Protein AF-A0A835K1H3-F1 (afdb_monomer_lite)

Structure (mmCIF, N/CA/C/O backbone):
data_AF-A0A835K1H3-F1
#
_entry.id   AF-A0A835K1H3-F1
#
loop_
_atom_site.group_PDB
_atom_site.id
_atom_site.type_symbol
_atom_site.label_atom_id
_atom_site.label_alt_id
_atom_site.label_comp_id
_atom_site.label_asym_id
_atom_site.label_entity_id
_atom_site.label_seq_id
_atom_site.pdbx_PDB_ins_code
_atom_site.Cartn_x
_atom_site.Cartn_y
_atom_site.Cartn_z
_atom_site.occupancy
_atom_site.B_iso_or_equiv
_atom_site.auth_seq_id
_atom_site.auth_comp_id
_atom_site.auth_asym_id
_atom_site.auth_atom_id
_atom_site.pdbx_PDB_model_num
ATOM 1 N N . MET A 1 1 ? 46.004 11.993 6.259 1.00 59.47 1 MET A N 1
ATOM 2 C CA . MET A 1 1 ? 46.482 12.158 4.867 1.00 59.47 1 MET A CA 1
ATOM 3 C C . MET A 1 1 ? 46.046 11.011 3.953 1.00 59.47 1 MET A C 1
ATOM 5 O O . MET A 1 1 ? 45.309 11.277 3.021 1.00 59.47 1 MET A O 1
ATOM 9 N N . VAL A 1 2 ? 46.403 9.745 4.218 1.00 59.28 2 VAL A N 1
ATOM 10 C CA . VAL A 1 2 ? 46.017 8.604 3.346 1.00 59.28 2 VAL A CA 1
ATOM 11 C C . VAL A 1 2 ? 44.495 8.371 3.278 1.00 59.28 2 VAL A C 1
ATOM 13 O O . VAL A 1 2 ? 43.961 8.174 2.194 1.00 59.28 2 VAL A O 1
ATOM 16 N N . VAL A 1 3 ? 43.781 8.467 4.407 1.00 71.44 3 VAL A N 1
ATOM 17 C CA . VAL A 1 3 ? 42.311 8.286 4.462 1.00 71.44 3 VAL A CA 1
ATOM 18 C C . VAL A 1 3 ? 41.566 9.371 3.674 1.00 71.44 3 VAL A C 1
ATOM 20 O O . VAL A 1 3 ? 40.657 9.077 2.908 1.00 71.44 3 VAL A O 1
ATOM 23 N N . GLU A 1 4 ? 42.008 10.619 3.796 1.00 69.44 4 GLU A N 1
ATOM 24 C CA . GLU A 1 4 ? 41.383 11.769 3.134 1.00 69.44 4 GLU A CA 1
ATOM 25 C C . GLU A 1 4 ? 41.610 11.753 1.611 1.00 69.44 4 GLU A C 1
ATOM 27 O O . GLU A 1 4 ? 40.733 12.124 0.831 1.00 69.44 4 GLU A O 1
ATOM 32 N N . ILE A 1 5 ? 42.770 11.254 1.170 1.00 66.38 5 ILE A N 1
ATOM 33 C CA . ILE A 1 5 ? 43.060 11.004 -0.248 1.00 66.38 5 ILE A CA 1
ATOM 34 C C . ILE A 1 5 ? 42.184 9.858 -0.779 1.00 66.38 5 ILE A C 1
ATOM 36 O O . ILE A 1 5 ? 41.645 9.968 -1.880 1.00 66.38 5 ILE A O 1
ATOM 40 N N . GLN A 1 6 ? 41.978 8.797 0.008 1.00 57.59 6 GLN A N 1
ATOM 41 C CA . GLN A 1 6 ? 41.116 7.673 -0.362 1.00 57.59 6 GLN A CA 1
ATOM 42 C C . GLN A 1 6 ? 39.643 8.091 -0.500 1.00 57.59 6 GLN A C 1
ATOM 44 O O . GLN A 1 6 ? 38.972 7.689 -1.450 1.00 57.59 6 GLN A O 1
ATOM 49 N N . GLU A 1 7 ? 39.128 8.927 0.404 1.00 71.69 7 GLU A N 1
ATOM 50 C CA . GLU A 1 7 ? 37.763 9.458 0.309 1.00 71.69 7 GLU A CA 1
ATOM 51 C C . GLU A 1 7 ? 37.576 10.378 -0.897 1.00 71.69 7 GLU A C 1
ATOM 53 O O . GLU A 1 7 ? 36.581 10.249 -1.615 1.00 71.69 7 GLU A O 1
ATOM 58 N N . ARG A 1 8 ? 38.545 11.260 -1.176 1.00 70.38 8 ARG A N 1
ATOM 59 C CA . ARG A 1 8 ? 38.509 12.124 -2.365 1.00 70.38 8 ARG A CA 1
ATOM 60 C C . ARG A 1 8 ? 38.572 11.315 -3.660 1.00 70.38 8 ARG A C 1
ATOM 62 O O . ARG A 1 8 ? 37.813 11.605 -4.580 1.00 70.38 8 ARG A O 1
ATOM 69 N N . LEU A 1 9 ? 39.393 10.265 -3.713 1.00 73.38 9 LEU A N 1
ATOM 70 C CA . LEU A 1 9 ? 39.450 9.354 -4.858 1.00 73.38 9 LEU A CA 1
ATOM 71 C C . LEU A 1 9 ? 38.126 8.592 -5.036 1.00 73.38 9 LEU A C 1
ATOM 73 O O . LEU A 1 9 ? 37.612 8.506 -6.147 1.00 73.38 9 LEU A O 1
ATOM 77 N N . ASN A 1 10 ? 37.520 8.106 -3.949 1.00 57.06 10 ASN A N 1
ATOM 78 C CA . ASN A 1 10 ? 36.215 7.440 -3.987 1.00 57.06 10 ASN A CA 1
ATOM 79 C C . ASN A 1 10 ? 35.084 8.376 -4.447 1.00 57.06 10 ASN A C 1
ATOM 81 O O . ASN A 1 10 ? 34.206 7.958 -5.204 1.00 57.06 10 ASN A O 1
ATOM 85 N N . LEU A 1 11 ? 35.098 9.640 -4.017 1.00 69.75 11 LEU A N 1
ATOM 86 C CA . LEU A 1 11 ? 34.157 10.670 -4.468 1.00 69.75 11 LEU A CA 1
ATOM 87 C C . LEU A 1 11 ? 34.322 10.983 -5.957 1.00 69.75 11 LEU A C 1
ATOM 89 O O . LEU A 1 11 ? 33.324 11.092 -6.669 1.00 69.75 11 LEU A O 1
ATOM 93 N N . GLU A 1 12 ? 35.557 11.069 -6.443 1.00 69.62 12 GLU A N 1
ATOM 94 C CA . GLU A 1 12 ? 35.840 11.367 -7.848 1.00 69.62 12 GLU A CA 1
ATOM 95 C C . GLU A 1 12 ? 35.528 10.177 -8.769 1.00 69.62 12 GLU A C 1
ATOM 97 O O . GLU A 1 12 ? 34.967 10.353 -9.852 1.00 69.62 12 GLU A O 1
ATOM 102 N N . ILE A 1 13 ? 35.768 8.947 -8.303 1.00 62.06 13 ILE A N 1
ATOM 103 C CA . ILE A 1 13 ? 35.320 7.715 -8.968 1.00 62.06 13 ILE A CA 1
ATOM 104 C C . ILE A 1 13 ? 33.788 7.668 -9.027 1.00 62.06 13 ILE A C 1
ATOM 106 O O . ILE A 1 13 ? 33.226 7.328 -10.070 1.00 62.06 13 ILE A O 1
ATOM 110 N N . ARG A 1 14 ? 33.090 8.031 -7.940 1.00 57.53 14 ARG A N 1
ATOM 111 C CA . ARG A 1 14 ? 31.620 8.119 -7.926 1.00 57.53 14 ARG A CA 1
ATOM 112 C C . ARG A 1 14 ? 31.109 9.180 -8.897 1.00 57.53 14 ARG A C 1
ATOM 114 O O . ARG A 1 14 ? 30.202 8.882 -9.666 1.00 57.53 14 ARG A O 1
ATOM 121 N N . ARG A 1 15 ? 31.704 10.377 -8.919 1.00 59.03 15 ARG A N 1
ATOM 122 C CA . ARG A 1 15 ? 31.345 11.456 -9.859 1.00 59.03 15 ARG A CA 1
ATOM 123 C C . ARG A 1 15 ? 31.578 11.058 -11.311 1.00 59.03 15 ARG A C 1
ATOM 125 O O . ARG A 1 15 ? 30.678 11.219 -12.128 1.00 59.03 15 ARG A O 1
ATOM 132 N N . SER A 1 16 ? 32.733 10.475 -11.615 1.00 52.38 16 SER A N 1
ATOM 133 C CA . SER A 1 16 ? 33.073 10.007 -12.964 1.00 52.38 16 SER A CA 1
ATOM 134 C C . SER A 1 16 ? 32.117 8.909 -13.436 1.00 52.38 16 SER A C 1
ATOM 136 O O . SER A 1 16 ? 31.648 8.941 -14.572 1.00 52.38 16 SER A O 1
ATOM 138 N N . ARG A 1 17 ? 31.743 7.980 -12.545 1.00 52.44 17 ARG A N 1
ATOM 139 C CA . ARG A 1 17 ? 30.739 6.945 -12.830 1.00 52.44 17 ARG A CA 1
ATOM 140 C C . ARG A 1 17 ? 29.359 7.559 -13.094 1.00 52.44 17 ARG A C 1
ATOM 142 O O . ARG A 1 17 ? 28.736 7.196 -14.080 1.00 52.44 17 ARG A O 1
ATOM 149 N N . LEU A 1 18 ? 28.933 8.535 -12.289 1.00 52.81 18 LEU A N 1
ATOM 150 C CA . LEU A 1 18 ? 27.656 9.246 -12.448 1.00 52.81 18 LEU A CA 1
ATOM 151 C C . LEU A 1 18 ? 27.567 10.048 -13.763 1.00 52.81 18 LEU A C 1
ATOM 153 O O . LEU A 1 18 ? 26.488 10.207 -14.328 1.00 52.81 18 LEU A O 1
ATOM 157 N N . ILE A 1 19 ? 28.691 10.589 -14.244 1.00 57.00 19 ILE A N 1
ATOM 158 C CA . ILE A 1 19 ? 28.766 11.333 -15.512 1.00 57.00 19 ILE A CA 1
ATOM 159 C C . ILE A 1 19 ? 28.706 10.375 -16.710 1.00 57.00 19 ILE A C 1
ATOM 161 O O . ILE A 1 19 ? 28.068 10.696 -17.710 1.00 57.00 19 ILE A O 1
ATOM 165 N N . LEU A 1 20 ? 29.320 9.194 -16.602 1.00 54.31 20 LEU A N 1
ATOM 166 C CA . LEU A 1 20 ? 29.331 8.178 -17.658 1.00 54.31 20 LEU A CA 1
ATOM 167 C C . LEU A 1 20 ? 28.014 7.387 -17.761 1.00 54.31 20 LEU A C 1
ATOM 169 O O . LEU A 1 20 ? 27.664 6.949 -18.855 1.00 54.31 20 LEU A O 1
ATOM 173 N N . THR A 1 21 ? 27.260 7.220 -16.667 1.00 54.72 21 THR A N 1
ATOM 174 C CA . THR A 1 21 ? 25.990 6.465 -16.672 1.00 54.72 21 THR A CA 1
ATOM 175 C C . THR A 1 21 ? 24.809 7.264 -17.226 1.00 54.72 21 THR A C 1
ATOM 177 O O . THR A 1 21 ? 23.993 6.714 -17.963 1.00 54.72 21 THR A O 1
ATOM 180 N N . LYS A 1 22 ? 24.750 8.578 -16.977 1.00 62.47 22 LYS A N 1
ATOM 181 C CA . LYS A 1 22 ? 23.674 9.464 -17.467 1.00 62.47 22 LYS A CA 1
ATOM 182 C C . LYS A 1 22 ? 23.408 9.404 -18.984 1.00 62.47 22 LYS A C 1
ATOM 184 O O . LYS A 1 22 ? 22.244 9.284 -19.362 1.00 62.47 22 LYS A O 1
ATOM 189 N N . PRO A 1 23 ? 24.411 9.484 -19.882 1.00 67.69 23 PRO A N 1
ATOM 190 C CA . PRO A 1 23 ? 24.157 9.416 -21.324 1.00 67.69 23 PRO A CA 1
ATOM 191 C C . PRO A 1 23 ? 23.663 8.034 -21.778 1.00 67.69 23 PRO A C 1
ATOM 193 O O . PRO A 1 23 ? 22.849 7.955 -22.697 1.00 67.69 23 PRO A O 1
ATOM 196 N N . PHE A 1 24 ? 24.098 6.956 -21.119 1.00 75.38 24 PHE A N 1
ATOM 197 C CA . PHE A 1 24 ? 23.619 5.601 -21.399 1.00 75.38 24 PHE A CA 1
ATOM 198 C C . PHE A 1 24 ? 22.156 5.416 -20.968 1.00 75.38 24 PHE A C 1
ATOM 200 O O . PHE A 1 24 ? 21.337 4.946 -21.755 1.00 75.38 24 PHE A O 1
ATOM 207 N N . GLU A 1 25 ? 21.801 5.856 -19.760 1.00 71.81 25 GLU A N 1
ATOM 208 C CA . GLU A 1 25 ? 20.428 5.798 -19.241 1.00 71.81 25 GLU A CA 1
ATOM 209 C C . GLU A 1 25 ? 19.455 6.594 -20.122 1.00 71.81 25 GLU A C 1
ATOM 211 O O . GLU A 1 25 ? 18.405 6.084 -20.515 1.00 71.81 25 GLU A O 1
ATOM 216 N N . LEU A 1 26 ? 19.828 7.818 -20.512 1.00 74.06 26 LEU A N 1
ATOM 217 C CA . LEU A 1 26 ? 19.018 8.650 -21.405 1.00 74.06 26 LEU A CA 1
ATOM 218 C C . LEU A 1 26 ? 18.822 8.007 -22.785 1.00 74.06 26 LEU A C 1
ATOM 220 O O . LEU A 1 26 ? 17.724 8.085 -23.341 1.00 74.06 26 LEU A O 1
ATOM 224 N N . ALA A 1 27 ? 19.846 7.341 -23.326 1.00 80.81 27 ALA A N 1
ATOM 225 C CA . ALA A 1 27 ? 19.741 6.622 -24.592 1.00 80.81 27 ALA A CA 1
ATOM 226 C C . ALA A 1 27 ? 18.775 5.430 -24.493 1.00 80.81 27 ALA A C 1
ATOM 228 O O . ALA A 1 27 ? 17.907 5.274 -25.354 1.00 80.81 27 ALA A O 1
ATOM 229 N N . VAL A 1 28 ? 18.864 4.631 -23.424 1.00 81.88 28 VAL A N 1
ATOM 230 C CA . VAL A 1 28 ? 17.944 3.508 -23.172 1.00 81.88 28 VAL A CA 1
ATOM 231 C C . VAL A 1 28 ? 16.504 4.005 -23.030 1.00 81.88 28 VAL A C 1
ATOM 233 O O . VAL A 1 28 ? 15.601 3.425 -23.635 1.00 81.88 28 VAL A O 1
ATOM 236 N N . ILE A 1 29 ? 16.279 5.111 -22.311 1.00 80.06 29 ILE A N 1
ATOM 237 C CA . ILE A 1 29 ? 14.950 5.724 -22.170 1.00 80.06 29 ILE A CA 1
ATOM 238 C C . ILE A 1 29 ? 14.412 6.175 -23.535 1.00 80.06 29 ILE A C 1
ATOM 240 O O . ILE A 1 29 ? 13.282 5.846 -23.898 1.00 80.06 29 ILE A O 1
ATOM 244 N N . ALA A 1 30 ? 15.214 6.902 -24.316 1.00 80.81 30 ALA A N 1
ATOM 245 C CA . ALA A 1 30 ? 14.796 7.424 -25.615 1.00 80.81 30 ALA A 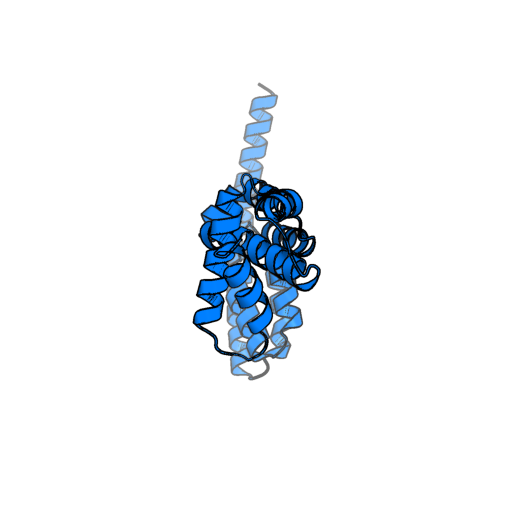CA 1
ATOM 246 C C . ALA A 1 30 ? 14.460 6.308 -26.619 1.00 80.81 30 ALA A C 1
ATOM 248 O O . ALA A 1 30 ? 13.430 6.370 -27.296 1.00 80.81 30 ALA A O 1
ATOM 249 N N . VAL A 1 31 ? 15.300 5.270 -26.695 1.00 88.12 31 VAL A N 1
ATOM 250 C CA . VAL A 1 31 ? 15.080 4.114 -27.578 1.00 88.12 31 VAL A CA 1
ATOM 251 C C . VAL A 1 31 ? 13.845 3.329 -27.147 1.00 88.12 31 VAL A C 1
ATOM 253 O O . VAL A 1 31 ? 13.012 3.004 -27.990 1.00 88.12 31 VAL A O 1
ATOM 256 N N . SER A 1 32 ? 13.681 3.077 -25.847 1.00 88.12 32 SER A N 1
ATOM 257 C CA . SER A 1 32 ? 12.539 2.318 -25.320 1.00 88.12 32 SER A CA 1
ATOM 258 C C . SER A 1 32 ? 11.210 3.033 -25.571 1.00 88.12 32 SER A C 1
ATOM 260 O O . SER A 1 32 ? 10.236 2.390 -25.961 1.00 88.12 32 SER A O 1
ATOM 262 N N . LYS A 1 33 ? 11.180 4.368 -25.445 1.00 86.44 33 LYS A N 1
ATOM 263 C CA . LYS A 1 33 ? 10.007 5.185 -25.794 1.00 86.44 33 LYS A CA 1
ATOM 264 C C . LYS A 1 33 ? 9.654 5.077 -27.275 1.00 86.44 33 LYS A C 1
ATOM 266 O O . LYS A 1 33 ? 8.520 4.748 -27.605 1.00 86.44 33 LYS A O 1
ATOM 271 N N . ARG A 1 34 ? 10.632 5.254 -28.173 1.00 88.75 34 ARG A N 1
ATOM 272 C CA . ARG A 1 34 ? 10.386 5.104 -29.618 1.00 88.75 34 ARG A CA 1
ATOM 273 C C . ARG A 1 34 ? 9.945 3.695 -29.995 1.00 88.75 34 ARG A C 1
ATOM 275 O O . ARG A 1 34 ? 9.078 3.532 -30.847 1.00 88.75 34 ARG A O 1
ATOM 282 N N . PHE A 1 35 ? 10.537 2.679 -29.377 1.00 90.62 35 PHE A N 1
ATOM 283 C CA . PHE A 1 35 ? 10.159 1.294 -29.615 1.00 90.62 35 PHE A CA 1
ATOM 284 C C . PHE A 1 35 ? 8.719 1.019 -29.157 1.00 90.62 35 PHE A C 1
ATOM 286 O O . PHE A 1 35 ? 7.964 0.407 -29.910 1.00 90.62 35 PHE A O 1
ATOM 293 N N . LYS A 1 36 ? 8.296 1.545 -27.997 1.00 90.94 36 LYS A N 1
ATOM 294 C CA . LYS A 1 36 ? 6.890 1.506 -27.563 1.00 90.94 36 LYS A CA 1
ATOM 295 C C . LYS A 1 36 ? 5.969 2.107 -28.626 1.00 90.94 36 LYS A C 1
ATOM 297 O O . LYS A 1 36 ? 5.023 1.444 -29.039 1.00 90.94 36 LYS A O 1
ATOM 302 N N . ASP A 1 37 ? 6.265 3.319 -29.094 1.00 90.44 37 ASP A N 1
ATOM 303 C CA . ASP A 1 37 ? 5.419 4.021 -30.068 1.00 90.44 37 ASP A CA 1
ATOM 304 C C . ASP A 1 37 ? 5.257 3.219 -31.370 1.00 90.44 37 ASP A C 1
ATOM 306 O O . ASP A 1 37 ? 4.157 3.122 -31.907 1.00 90.44 37 ASP A O 1
ATOM 310 N N . GLN A 1 38 ? 6.327 2.570 -31.841 1.00 92.31 38 GLN A N 1
ATOM 311 C CA . GLN A 1 38 ? 6.285 1.693 -33.017 1.00 92.31 38 GLN A CA 1
ATOM 312 C C . GLN A 1 38 ? 5.427 0.444 -32.793 1.00 92.31 38 GLN A C 1
ATOM 314 O O . GLN A 1 38 ? 4.628 0.073 -33.647 1.00 92.31 38 GLN A O 1
ATOM 319 N N . VAL A 1 39 ? 5.561 -0.207 -31.637 1.00 92.50 39 VAL A N 1
ATOM 320 C CA . VAL A 1 39 ? 4.770 -1.398 -31.298 1.00 92.50 39 VAL A CA 1
ATOM 321 C C . VAL A 1 39 ? 3.278 -1.060 -31.176 1.00 92.50 39 VAL A C 1
ATOM 323 O O . VAL A 1 39 ? 2.437 -1.866 -31.577 1.00 92.50 39 VAL A O 1
ATOM 326 N N . LEU A 1 40 ? 2.951 0.127 -30.656 1.00 90.19 40 LEU A N 1
ATOM 327 C CA . LEU A 1 40 ? 1.577 0.625 -30.580 1.00 90.19 40 LEU A CA 1
ATOM 328 C C . LEU A 1 40 ? 1.022 0.997 -31.959 1.00 90.19 40 LEU A C 1
ATOM 330 O O . LEU A 1 40 ? -0.108 0.630 -32.262 1.00 90.19 40 LEU A O 1
ATOM 334 N N . MET A 1 41 ? 1.818 1.654 -32.810 1.00 92.44 41 MET A N 1
ATOM 335 C CA . MET A 1 41 ? 1.440 1.972 -34.194 1.00 92.44 41 MET A CA 1
ATOM 336 C C . MET A 1 41 ? 1.145 0.714 -35.022 1.00 92.44 41 MET A C 1
ATOM 338 O O . MET A 1 41 ? 0.273 0.732 -35.882 1.00 92.44 41 MET A O 1
ATOM 342 N N . LEU A 1 42 ? 1.862 -0.379 -34.758 1.00 90.81 42 LEU A N 1
ATOM 343 C CA . LEU A 1 42 ? 1.664 -1.672 -35.415 1.00 90.81 42 LEU A CA 1
ATOM 344 C C . LEU A 1 42 ? 0.566 -2.533 -34.759 1.00 90.81 42 LEU A C 1
ATOM 346 O O . LEU A 1 42 ? 0.410 -3.687 -35.147 1.00 90.81 42 LEU A O 1
ATOM 350 N N . GLU A 1 43 ? -0.144 -2.015 -33.750 1.00 90.12 43 GLU A N 1
ATOM 351 C CA . GLU A 1 43 ? -1.213 -2.704 -33.007 1.00 90.12 43 GLU A CA 1
ATOM 352 C C . GLU A 1 43 ? -0.802 -4.058 -32.387 1.00 90.12 43 GLU A C 1
ATOM 354 O O . GLU A 1 43 ? -1.617 -4.957 -32.186 1.00 90.12 43 GLU A O 1
ATOM 359 N N . VAL A 1 44 ? 0.477 -4.213 -32.020 1.00 91.31 44 VAL A N 1
ATOM 360 C CA . VAL A 1 44 ? 1.034 -5.467 -31.467 1.00 91.31 44 VAL A CA 1
ATOM 361 C C . VAL A 1 44 ? 1.649 -5.290 -30.067 1.00 91.31 44 VAL A C 1
ATOM 363 O O . VAL A 1 44 ? 2.780 -5.727 -29.836 1.00 91.31 44 VAL A O 1
ATOM 366 N N . PRO A 1 45 ? 0.924 -4.715 -29.082 1.00 85.94 45 PRO A N 1
ATOM 367 C CA . PRO A 1 45 ? 1.463 -4.290 -27.780 1.00 85.94 45 PRO A CA 1
ATOM 368 C C . PRO A 1 45 ? 2.183 -5.400 -26.997 1.00 85.94 45 PRO A C 1
ATOM 370 O O . PRO A 1 45 ? 3.205 -5.145 -26.360 1.00 85.94 45 PRO A O 1
ATOM 373 N N . MET A 1 46 ? 1.732 -6.655 -27.114 1.00 88.69 46 MET A N 1
ATOM 374 C CA . MET A 1 46 ? 2.376 -7.819 -26.485 1.00 88.69 46 MET A CA 1
ATOM 375 C C . MET A 1 46 ? 3.852 -7.990 -26.875 1.00 88.69 46 MET A C 1
ATOM 377 O O . MET A 1 46 ? 4.652 -8.436 -26.055 1.00 88.69 46 MET A O 1
ATOM 381 N N . ARG A 1 47 ? 4.242 -7.612 -28.102 1.00 89.75 47 ARG A N 1
ATOM 382 C CA . ARG A 1 47 ? 5.630 -7.751 -28.581 1.00 89.75 47 ARG A CA 1
ATOM 383 C C . ARG A 1 47 ? 6.594 -6.791 -27.893 1.00 89.75 47 ARG A C 1
ATOM 385 O O . ARG A 1 47 ? 7.795 -7.048 -27.891 1.00 89.75 47 ARG A O 1
ATOM 392 N N . GLY A 1 48 ? 6.085 -5.703 -27.320 1.00 89.12 48 GLY A N 1
ATOM 393 C CA . GLY A 1 48 ? 6.912 -4.735 -26.613 1.00 89.12 48 GLY A CA 1
ATOM 394 C C . GLY A 1 48 ? 7.130 -5.069 -25.135 1.00 89.12 48 GLY A C 1
ATOM 395 O O . GLY A 1 48 ? 8.087 -4.566 -24.558 1.00 89.12 48 GLY A O 1
ATOM 396 N N . VAL A 1 49 ? 6.296 -5.925 -24.527 1.00 88.31 49 VAL A N 1
ATOM 397 C CA . VAL A 1 49 ? 6.318 -6.186 -23.073 1.00 88.31 49 VAL A CA 1
ATOM 398 C C . VAL A 1 49 ? 7.671 -6.740 -22.620 1.00 88.31 49 VAL A C 1
ATOM 400 O O . VAL A 1 49 ? 8.292 -6.171 -21.731 1.00 88.31 49 VAL A O 1
ATOM 403 N N . GLY A 1 50 ? 8.170 -7.808 -23.249 1.00 88.25 50 GLY A N 1
ATOM 404 C CA . GLY A 1 50 ? 9.459 -8.410 -22.879 1.00 88.25 50 GLY A CA 1
ATOM 405 C C . GLY A 1 50 ? 10.652 -7.450 -23.022 1.00 88.25 50 GLY A C 1
ATOM 406 O O . GLY A 1 50 ? 11.384 -7.252 -22.054 1.00 88.25 50 GLY A O 1
ATOM 407 N N . PRO A 1 51 ? 10.845 -6.811 -24.192 1.00 89.88 51 PRO A N 1
ATOM 408 C CA . PRO A 1 51 ? 11.949 -5.873 -24.389 1.00 89.88 51 PRO A CA 1
ATOM 409 C C . PRO A 1 51 ? 11.897 -4.635 -23.482 1.00 89.88 51 PRO A C 1
ATOM 411 O O . PRO A 1 51 ? 12.942 -4.216 -22.987 1.00 89.88 51 PRO A O 1
ATOM 414 N N . LEU A 1 52 ? 10.711 -4.056 -23.231 1.00 87.56 52 LEU A N 1
ATOM 415 C CA . LEU A 1 52 ? 10.594 -2.927 -22.297 1.00 87.56 52 LEU A CA 1
ATOM 416 C C . LEU A 1 52 ? 10.848 -3.358 -20.854 1.00 87.56 52 LEU A C 1
ATOM 418 O O . LEU A 1 52 ? 11.493 -2.613 -20.126 1.00 87.56 52 LEU A O 1
ATOM 422 N N . LEU A 1 53 ? 10.384 -4.542 -20.445 1.00 87.50 53 LEU A N 1
ATOM 423 C CA . LEU A 1 53 ? 10.645 -5.074 -19.108 1.00 87.50 53 LEU A CA 1
ATOM 424 C C . LEU A 1 53 ? 12.153 -5.191 -18.847 1.00 87.50 53 LEU A C 1
ATOM 426 O O . LEU A 1 53 ? 12.638 -4.781 -17.797 1.00 87.50 53 LEU A O 1
ATOM 430 N N . GLU A 1 54 ? 12.902 -5.696 -19.826 1.00 85.06 54 GLU A N 1
ATOM 431 C CA . GLU A 1 54 ? 14.359 -5.813 -19.739 1.00 85.06 54 GLU A CA 1
ATOM 432 C C . GLU A 1 54 ? 15.050 -4.441 -19.679 1.00 85.06 54 GLU A C 1
ATOM 434 O O . GLU A 1 54 ? 16.028 -4.261 -18.955 1.00 85.06 54 GLU A O 1
ATOM 439 N N . ALA A 1 55 ? 14.536 -3.453 -20.419 1.00 84.62 55 ALA A N 1
ATOM 440 C CA . ALA A 1 55 ? 15.042 -2.084 -20.368 1.00 84.62 55 ALA A CA 1
ATOM 441 C C . ALA A 1 55 ? 14.777 -1.424 -19.006 1.00 84.62 55 ALA A C 1
ATOM 443 O O . ALA A 1 55 ? 15.668 -0.768 -18.472 1.00 84.62 55 ALA A O 1
ATOM 444 N N . VAL A 1 56 ? 13.588 -1.631 -18.431 1.00 83.44 56 VAL A N 1
ATOM 445 C CA . VAL A 1 56 ? 13.223 -1.141 -17.094 1.00 83.44 56 VAL A CA 1
ATOM 446 C C . VAL A 1 56 ? 14.151 -1.737 -16.034 1.00 83.44 56 VAL A C 1
ATOM 448 O O . VAL A 1 56 ? 14.739 -0.976 -15.276 1.00 83.44 56 VAL A O 1
ATOM 451 N N . LYS A 1 57 ? 14.382 -3.057 -16.055 1.00 79.81 57 LYS A N 1
ATOM 452 C CA . LYS A 1 57 ? 15.279 -3.751 -15.109 1.00 79.81 57 LYS A CA 1
ATOM 453 C C . LYS A 1 57 ? 16.753 -3.346 -15.213 1.00 79.81 57 LYS A C 1
ATOM 455 O O . LYS A 1 57 ? 17.501 -3.494 -14.253 1.00 79.81 57 LYS A O 1
ATOM 460 N N . LYS A 1 58 ? 17.202 -2.898 -16.390 1.00 78.44 58 LYS A N 1
ATOM 461 C CA . LYS A 1 58 ? 18.596 -2.477 -16.628 1.00 78.44 58 LYS A CA 1
ATOM 462 C C . LYS A 1 58 ? 18.883 -1.040 -16.216 1.00 78.44 58 LYS A C 1
ATOM 464 O O . LYS A 1 58 ? 20.055 -0.675 -16.110 1.00 78.44 58 LYS A O 1
ATOM 469 N N . LEU A 1 59 ? 17.854 -0.220 -16.028 1.00 73.81 59 LEU A N 1
ATOM 470 C CA . LEU A 1 59 ? 18.023 1.118 -15.482 1.00 73.81 59 LEU A CA 1
ATOM 471 C C . LEU A 1 59 ? 18.120 1.025 -13.954 1.00 73.81 59 LEU A C 1
ATOM 473 O O . LEU A 1 59 ? 17.398 0.235 -13.354 1.00 73.81 59 LEU A O 1
ATOM 477 N N . PRO A 1 60 ? 18.999 1.806 -13.305 1.00 59.88 60 PRO A N 1
ATOM 478 C CA . PRO A 1 60 ? 19.112 1.777 -11.855 1.00 59.88 60 PRO A CA 1
ATOM 479 C C . PRO A 1 60 ? 17.803 2.253 -11.210 1.00 59.88 60 PRO A C 1
ATOM 481 O O . PRO A 1 60 ? 17.402 3.408 -11.381 1.00 59.88 60 PRO A O 1
ATOM 484 N N . SER A 1 61 ? 17.161 1.366 -10.447 1.00 56.78 61 SER A N 1
ATOM 485 C CA . SER A 1 61 ? 16.022 1.665 -9.574 1.00 56.78 61 SER A CA 1
ATOM 486 C C . SER A 1 61 ? 16.481 2.541 -8.408 1.00 56.78 61 SER A C 1
ATOM 488 O O . SER A 1 61 ? 16.811 2.078 -7.320 1.00 56.78 61 SER A O 1
ATOM 490 N N . SER A 1 62 ? 16.597 3.842 -8.657 1.00 48.88 62 SER A N 1
ATOM 491 C CA . SER A 1 62 ? 16.979 4.827 -7.646 1.00 48.88 62 SER A CA 1
ATOM 492 C C . SER A 1 62 ? 15.768 5.212 -6.794 1.00 48.88 62 SER A C 1
ATOM 494 O O . SER A 1 62 ? 15.246 6.304 -6.986 1.00 48.88 62 SER A O 1
ATOM 496 N N . GLU A 1 63 ? 15.301 4.357 -5.879 1.00 48.72 63 GLU A N 1
ATOM 497 C CA . GLU A 1 63 ? 14.204 4.625 -4.907 1.00 48.72 63 GLU A CA 1
ATOM 498 C C . GLU A 1 63 ? 12.865 5.152 -5.492 1.00 48.72 63 GLU A C 1
ATOM 500 O O . GLU A 1 63 ? 11.909 5.409 -4.758 1.00 48.72 63 GLU A O 1
ATOM 505 N N . HIS A 1 64 ? 1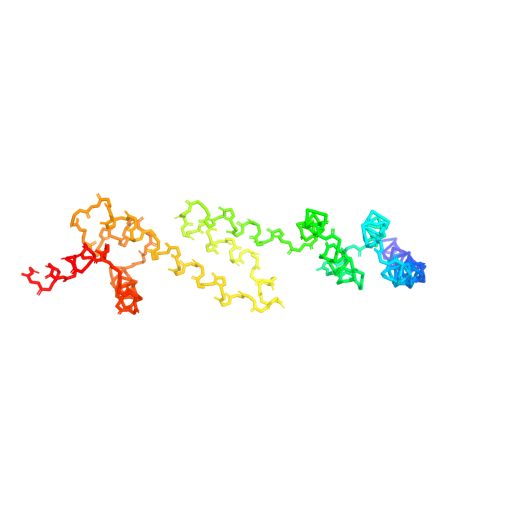2.793 5.332 -6.809 1.00 52.72 64 HIS A N 1
ATOM 506 C CA . HIS A 1 64 ? 11.767 6.039 -7.554 1.00 52.72 64 HIS A CA 1
ATOM 507 C C . HIS A 1 64 ? 11.651 5.398 -8.933 1.00 52.72 64 HIS A C 1
ATOM 509 O O . HIS A 1 64 ? 12.650 5.059 -9.577 1.00 52.72 64 HIS A O 1
ATOM 515 N N . LEU A 1 65 ? 10.413 5.309 -9.409 1.00 60.66 65 LEU A N 1
ATOM 516 C CA . LEU A 1 65 ? 10.082 4.863 -10.754 1.00 60.66 65 LEU A CA 1
ATOM 517 C C . LEU A 1 65 ? 10.885 5.661 -11.791 1.00 60.66 65 LEU A C 1
ATOM 519 O O . LEU A 1 65 ? 10.739 6.878 -11.923 1.00 60.66 65 LEU A O 1
ATOM 523 N N . THR A 1 66 ? 11.714 4.967 -12.570 1.00 69.94 66 THR A N 1
ATOM 524 C CA . THR A 1 66 ? 12.346 5.544 -13.762 1.00 69.94 66 THR A CA 1
ATOM 525 C C . THR A 1 66 ? 11.283 6.058 -14.736 1.00 69.94 66 THR A C 1
ATOM 527 O O . THR A 1 66 ? 10.152 5.564 -14.775 1.00 69.94 66 THR A O 1
ATOM 530 N N . ALA A 1 67 ? 11.663 6.996 -15.605 1.00 73.94 67 ALA A N 1
ATOM 531 C CA . ALA A 1 67 ? 10.770 7.575 -16.609 1.00 73.94 67 ALA A CA 1
ATOM 532 C C . ALA A 1 67 ? 10.179 6.563 -17.621 1.00 73.94 67 ALA A C 1
ATOM 534 O O . ALA A 1 67 ? 9.351 6.968 -18.431 1.00 73.94 67 ALA A O 1
ATOM 535 N N . LEU A 1 68 ? 10.600 5.287 -17.599 1.00 77.44 68 LEU A N 1
ATOM 536 C CA . LEU A 1 68 ? 10.044 4.199 -18.416 1.00 77.44 68 LEU A CA 1
ATOM 537 C C . LEU A 1 68 ? 8.926 3.405 -17.734 1.00 77.44 68 LEU A C 1
ATOM 539 O O . LEU A 1 68 ? 8.197 2.692 -18.420 1.00 77.44 68 LEU A O 1
ATOM 543 N N . HIS A 1 69 ? 8.755 3.517 -16.417 1.00 81.25 69 HIS A N 1
ATOM 544 C CA . HIS A 1 69 ? 7.726 2.763 -15.699 1.00 81.25 69 HIS A CA 1
ATOM 545 C C . HIS A 1 69 ? 6.298 3.093 -16.158 1.00 81.25 69 HIS A C 1
ATOM 547 O O . HIS A 1 69 ? 5.549 2.153 -16.434 1.00 81.25 69 HIS A O 1
ATOM 553 N N . PRO A 1 70 ? 5.897 4.373 -16.327 1.00 80.81 70 PRO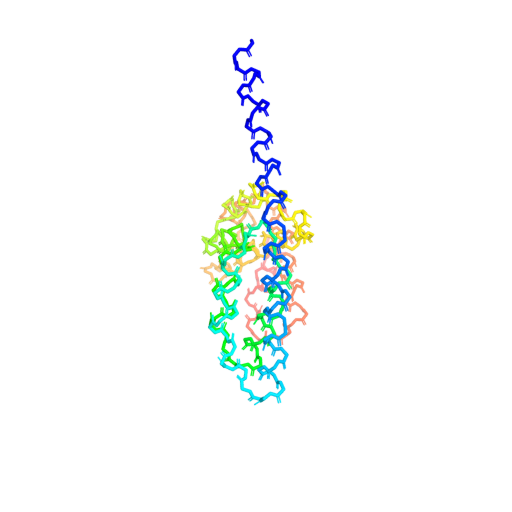 A N 1
ATOM 554 C CA . PRO A 1 70 ? 4.565 4.690 -16.844 1.00 80.81 70 PRO A CA 1
ATOM 555 C C . PRO A 1 70 ? 4.346 4.142 -18.261 1.00 80.81 70 PRO A C 1
ATOM 557 O O . PRO A 1 70 ? 3.275 3.622 -18.568 1.00 80.81 70 PRO A O 1
ATOM 560 N N . ASP A 1 71 ? 5.379 4.207 -19.105 1.00 81.69 71 ASP A N 1
ATOM 561 C CA . ASP A 1 71 ? 5.358 3.708 -20.482 1.00 81.69 71 ASP A CA 1
ATOM 562 C C . ASP A 1 71 ? 5.198 2.180 -20.544 1.00 81.69 71 ASP A C 1
ATOM 564 O O . ASP A 1 71 ? 4.418 1.660 -21.345 1.00 81.69 71 ASP A O 1
ATOM 568 N N . PHE A 1 72 ? 5.902 1.455 -19.673 1.00 86.00 72 PHE A N 1
ATOM 569 C CA . PHE A 1 72 ? 5.807 0.002 -19.566 1.00 86.00 72 PHE A CA 1
ATOM 570 C C . PHE A 1 72 ? 4.457 -0.457 -18.996 1.00 86.00 72 PHE A C 1
ATOM 572 O O . PHE A 1 72 ? 3.850 -1.390 -19.527 1.00 86.00 72 PHE A O 1
ATOM 579 N N . LEU A 1 73 ? 3.946 0.217 -17.961 1.00 85.62 73 LEU A N 1
ATOM 580 C CA . LEU A 1 73 ? 2.633 -0.084 -17.381 1.00 85.62 73 LEU A CA 1
ATOM 581 C C . LEU A 1 73 ? 1.504 0.177 -18.382 1.00 85.62 73 LEU A C 1
ATOM 583 O O . LEU A 1 73 ? 0.618 -0.666 -18.535 1.00 85.62 73 LEU A O 1
ATOM 587 N N . GLN A 1 74 ? 1.569 1.288 -19.125 1.00 86.62 74 GLN A N 1
ATOM 588 C CA . GLN A 1 74 ? 0.636 1.574 -20.217 1.00 86.62 74 GLN A CA 1
ATOM 589 C C . GLN A 1 74 ? 0.640 0.444 -21.254 1.00 86.62 74 GLN A C 1
ATOM 591 O O . GLN A 1 74 ? -0.422 -0.025 -21.668 1.00 86.62 74 GLN A O 1
ATOM 596 N N . LEU A 1 75 ? 1.825 -0.030 -21.646 1.00 87.94 75 LEU A N 1
ATOM 597 C CA . LEU A 1 75 ? 1.950 -1.129 -22.594 1.00 87.94 75 LEU A CA 1
ATOM 598 C C . LEU A 1 75 ? 1.355 -2.435 -22.045 1.00 87.94 75 LEU A C 1
ATOM 600 O O . LEU A 1 75 ? 0.629 -3.112 -22.768 1.00 87.94 75 LEU A O 1
ATOM 604 N N . CYS A 1 76 ? 1.602 -2.770 -20.775 1.00 87.94 76 CYS A N 1
ATOM 605 C CA . CYS A 1 76 ? 1.035 -3.959 -20.131 1.00 87.94 76 CYS A CA 1
ATOM 606 C C . CYS A 1 76 ? -0.499 -3.929 -20.096 1.00 87.94 76 CYS A C 1
ATOM 608 O O . CYS A 1 76 ? -1.129 -4.959 -20.338 1.00 87.94 76 CYS A O 1
ATOM 610 N N . LEU A 1 77 ? -1.100 -2.760 -19.845 1.00 88.12 77 LEU A N 1
ATOM 611 C CA . LEU A 1 77 ? -2.554 -2.573 -19.873 1.00 88.12 77 LEU A CA 1
ATOM 612 C C . LEU A 1 77 ? -3.123 -2.796 -21.279 1.00 88.12 77 LEU A C 1
ATOM 614 O O . LEU A 1 77 ? -4.058 -3.579 -21.449 1.00 88.12 77 LEU A O 1
ATOM 618 N N . LEU A 1 78 ? -2.523 -2.175 -22.300 1.00 86.19 78 LEU A N 1
ATOM 619 C CA . LEU A 1 78 ? -2.944 -2.337 -23.699 1.00 86.19 78 LEU A CA 1
ATOM 620 C C . LEU A 1 78 ? -2.763 -3.779 -24.191 1.00 86.19 78 LEU A C 1
ATOM 622 O O . LEU A 1 78 ? -3.588 -4.302 -24.937 1.00 86.19 78 LEU A O 1
ATOM 626 N N . ALA A 1 79 ? -1.712 -4.445 -23.723 1.00 87.75 79 ALA A N 1
ATOM 627 C CA . ALA A 1 79 ? -1.420 -5.841 -24.006 1.00 87.75 79 ALA A CA 1
ATOM 628 C C . ALA A 1 79 ? -2.276 -6.828 -23.180 1.00 87.75 79 ALA A C 1
ATOM 630 O O . ALA A 1 79 ? -2.201 -8.035 -23.401 1.00 87.75 79 ALA A O 1
ATOM 631 N N . LYS A 1 80 ? -3.075 -6.341 -22.216 1.00 88.12 80 LYS A N 1
ATOM 632 C CA . LYS A 1 80 ? -3.814 -7.142 -21.219 1.00 88.12 80 LYS A CA 1
ATOM 633 C C . LYS A 1 80 ? -2.917 -8.092 -20.404 1.00 88.12 80 LYS A C 1
ATOM 635 O O . LYS A 1 80 ? -3.384 -9.095 -19.863 1.00 88.12 80 LYS A O 1
ATOM 640 N N . CYS A 1 81 ? -1.629 -7.767 -20.275 1.00 85.00 81 CYS A N 1
ATOM 641 C CA . CYS A 1 81 ? -0.611 -8.565 -19.594 1.00 85.00 81 CYS A CA 1
ATOM 642 C C . CYS A 1 81 ? -0.308 -8.015 -18.188 1.00 85.00 81 CYS A C 1
ATOM 644 O O . CYS A 1 81 ? 0.786 -7.542 -17.889 1.00 85.00 81 CYS A O 1
ATOM 646 N N . HIS A 1 82 ? -1.300 -8.071 -17.298 1.00 81.31 82 HIS A N 1
ATOM 647 C CA . HIS A 1 82 ? -1.223 -7.456 -15.965 1.00 81.31 82 HIS A CA 1
ATOM 648 C C . HIS A 1 82 ? -0.147 -8.071 -15.058 1.00 81.31 82 HIS A C 1
ATOM 650 O O . HIS A 1 82 ? 0.451 -7.363 -14.256 1.00 81.31 82 HIS A O 1
ATOM 656 N N . LYS A 1 83 ? 0.142 -9.372 -15.214 1.00 81.88 83 LYS A N 1
ATOM 657 C CA . LYS A 1 83 ? 1.154 -10.076 -14.406 1.00 81.88 83 LYS A CA 1
ATOM 658 C C . LYS A 1 83 ? 2.553 -9.476 -14.573 1.00 81.88 83 LYS A C 1
ATOM 660 O O . LYS A 1 83 ? 3.271 -9.343 -13.593 1.00 81.88 83 LYS A O 1
ATOM 665 N N . SER A 1 84 ? 2.919 -9.088 -15.795 1.00 78.31 84 SER A N 1
ATOM 666 C CA . SER A 1 84 ? 4.225 -8.481 -16.080 1.00 78.31 84 SER A CA 1
ATOM 667 C C . SER A 1 84 ? 4.346 -7.056 -15.542 1.00 78.31 84 SER A C 1
ATOM 669 O O . SER A 1 84 ? 5.429 -6.650 -15.134 1.00 78.31 84 SER A O 1
ATOM 671 N N . GLY A 1 85 ? 3.243 -6.302 -15.513 1.00 74.31 85 GLY A N 1
ATOM 672 C CA . GLY A 1 85 ? 3.211 -4.985 -14.872 1.00 74.31 85 GLY A CA 1
ATOM 673 C C . GLY A 1 85 ? 3.326 -5.084 -13.350 1.00 74.31 85 GLY A C 1
ATOM 674 O O . GLY A 1 85 ? 4.029 -4.288 -12.735 1.00 74.31 85 GLY A O 1
ATOM 675 N N . LEU A 1 86 ? 2.688 -6.098 -12.758 1.00 75.00 86 LEU A N 1
ATOM 676 C CA . LEU A 1 86 ? 2.689 -6.316 -11.314 1.00 75.00 86 LEU A CA 1
ATOM 677 C C . LEU A 1 86 ? 4.089 -6.628 -10.769 1.00 75.00 86 LEU A C 1
ATOM 679 O O . LEU A 1 86 ? 4.471 -6.039 -9.769 1.00 75.00 86 LEU A O 1
ATOM 683 N N . SER A 1 87 ? 4.886 -7.451 -11.460 1.00 74.50 87 SER A N 1
ATOM 684 C CA . SER A 1 87 ? 6.233 -7.813 -10.987 1.00 74.50 87 SER A CA 1
ATOM 685 C C . SER A 1 87 ? 7.184 -6.622 -10.839 1.00 74.50 87 SER A C 1
ATOM 687 O O . SER A 1 87 ? 8.062 -6.646 -9.993 1.00 74.50 87 SER A O 1
ATOM 689 N N . ILE A 1 88 ? 7.022 -5.578 -11.662 1.00 70.69 88 ILE A N 1
ATOM 690 C CA . ILE A 1 88 ? 7.832 -4.353 -11.552 1.00 70.69 88 ILE A CA 1
ATOM 691 C C . ILE A 1 88 ? 7.331 -3.454 -10.421 1.00 70.69 88 ILE A C 1
ATOM 693 O O . ILE A 1 88 ? 8.118 -2.793 -9.754 1.00 70.69 88 ILE A O 1
ATOM 697 N N . LEU A 1 89 ? 6.016 -3.428 -10.200 1.00 67.25 89 LEU A N 1
ATOM 698 C CA . LEU A 1 89 ? 5.446 -2.711 -9.068 1.00 67.25 89 LEU A CA 1
ATOM 699 C C . LEU A 1 89 ? 5.923 -3.341 -7.756 1.00 67.25 89 LEU A C 1
ATOM 701 O O . LEU A 1 89 ? 6.392 -2.608 -6.895 1.00 67.25 89 LEU A O 1
ATOM 705 N N . GLU A 1 90 ? 5.862 -4.669 -7.641 1.00 65.12 90 GLU A N 1
ATOM 706 C CA . GLU A 1 90 ? 6.276 -5.429 -6.454 1.00 65.12 90 GLU A CA 1
ATOM 707 C C . GLU A 1 90 ? 7.763 -5.247 -6.100 1.00 65.12 90 GLU A C 1
ATOM 709 O O . GLU A 1 90 ? 8.061 -5.076 -4.919 1.00 65.12 90 GLU A O 1
ATOM 714 N N . ASP A 1 91 ? 8.668 -5.225 -7.088 1.00 59.94 91 ASP A N 1
ATOM 715 C CA . ASP A 1 91 ? 10.122 -5.130 -6.857 1.00 59.94 91 ASP A CA 1
ATOM 716 C C . ASP A 1 91 ? 10.592 -3.728 -6.414 1.00 59.94 91 ASP A C 1
ATOM 718 O O . ASP A 1 91 ? 11.500 -3.626 -5.591 1.00 59.94 91 ASP A O 1
ATOM 722 N N . ASP A 1 92 ? 9.994 -2.642 -6.923 1.00 56.34 92 ASP A N 1
ATOM 723 C CA . ASP A 1 92 ? 10.595 -1.302 -6.783 1.00 56.34 92 ASP A CA 1
ATOM 724 C C . ASP A 1 92 ? 9.913 -0.369 -5.763 1.00 56.34 92 ASP A C 1
ATOM 726 O O . ASP A 1 92 ? 10.496 0.655 -5.405 1.00 56.34 92 ASP A O 1
ATOM 730 N N . MET A 1 93 ? 8.692 -0.656 -5.282 1.00 57.25 93 MET A N 1
ATOM 731 C CA . MET A 1 93 ? 7.885 0.395 -4.622 1.00 57.25 93 MET A CA 1
ATOM 732 C C . MET A 1 93 ? 7.174 0.021 -3.317 1.00 57.25 93 MET A C 1
ATOM 734 O O . MET A 1 93 ? 6.657 0.926 -2.658 1.00 57.25 93 MET A O 1
ATOM 738 N N . PHE A 1 94 ? 7.121 -1.252 -2.908 1.00 65.12 94 PHE A N 1
ATOM 739 C CA . PHE A 1 94 ? 6.167 -1.642 -1.860 1.00 65.12 94 PHE A CA 1
ATOM 740 C C . PHE A 1 94 ? 6.733 -2.311 -0.620 1.00 65.12 94 PHE A C 1
ATOM 742 O O . PHE A 1 94 ? 5.912 -2.657 0.210 1.00 65.12 94 PHE A O 1
ATOM 749 N N . GLU A 1 95 ? 8.039 -2.442 -0.384 1.00 74.75 95 GLU A N 1
ATOM 750 C CA . GLU A 1 95 ? 8.501 -3.163 0.823 1.00 74.75 95 GLU A CA 1
ATOM 751 C C . GLU A 1 95 ? 7.839 -2.650 2.135 1.00 74.75 95 GLU A C 1
ATOM 753 O O . GLU A 1 95 ? 7.222 -3.457 2.838 1.00 74.75 95 GLU A O 1
ATOM 758 N N . PRO A 1 96 ? 7.765 -1.327 2.416 1.00 81.31 96 PRO A N 1
ATOM 759 C CA . PRO A 1 96 ? 7.013 -0.809 3.568 1.00 81.31 96 PRO A CA 1
ATOM 760 C C . PRO A 1 96 ? 5.504 -1.103 3.541 1.00 81.31 96 PRO A C 1
ATOM 762 O O . PRO A 1 96 ? 4.886 -1.356 4.575 1.00 81.31 96 PRO A O 1
ATOM 765 N N . TYR A 1 97 ? 4.886 -1.077 2.359 1.00 83.06 97 TYR A N 1
ATOM 766 C CA . TYR A 1 97 ? 3.452 -1.323 2.169 1.00 83.06 97 TYR A CA 1
ATOM 767 C C . TYR A 1 97 ? 3.102 -2.827 2.187 1.00 83.06 97 TYR A C 1
ATOM 769 O O . TYR A 1 97 ? 2.006 -3.218 2.597 1.00 83.06 97 TYR A O 1
ATOM 777 N N . MET A 1 98 ? 4.034 -3.695 1.799 1.00 83.06 98 MET A N 1
ATOM 778 C CA . MET A 1 98 ? 3.936 -5.150 1.874 1.00 83.06 98 MET A CA 1
ATOM 779 C C . MET A 1 98 ? 4.084 -5.608 3.321 1.00 83.06 98 MET A C 1
ATOM 781 O O . MET A 1 98 ? 3.271 -6.401 3.799 1.00 83.06 98 MET A O 1
ATOM 785 N N . GLN A 1 99 ? 5.039 -5.035 4.060 1.00 84.19 99 GLN A N 1
ATOM 786 C CA . GLN A 1 99 ? 5.149 -5.223 5.509 1.00 84.19 99 GLN A CA 1
ATOM 787 C C . GLN A 1 99 ? 3.887 -4.744 6.238 1.00 84.19 99 GLN A C 1
ATOM 789 O O . GLN A 1 99 ? 3.381 -5.436 7.128 1.00 84.19 99 GLN A O 1
ATOM 794 N N . LEU A 1 100 ? 3.305 -3.619 5.811 1.00 86.75 100 LEU A N 1
ATOM 795 C CA . LEU A 1 100 ? 2.014 -3.156 6.318 1.00 86.75 100 LEU A CA 1
ATOM 796 C C . LEU A 1 100 ? 0.892 -4.168 6.033 1.00 86.75 100 LEU A C 1
ATOM 798 O O . LEU A 1 100 ? 0.088 -4.463 6.909 1.00 86.75 100 LEU A O 1
ATOM 802 N N . THR A 1 101 ? 0.839 -4.744 4.833 1.00 85.25 101 THR A N 1
ATOM 803 C CA . THR A 1 101 ? -0.175 -5.752 4.474 1.00 85.25 101 THR A CA 1
ATOM 804 C C . THR A 1 101 ? -0.035 -7.024 5.315 1.00 85.25 101 THR A C 1
ATOM 806 O O . THR A 1 101 ? -1.030 -7.587 5.788 1.00 85.25 101 THR A O 1
ATOM 809 N N . SER A 1 102 ? 1.206 -7.458 5.543 1.00 87.69 102 SER A N 1
ATOM 810 C CA . SER A 1 102 ? 1.529 -8.599 6.400 1.00 87.69 102 SER A CA 1
ATOM 811 C C . SER A 1 102 ? 1.105 -8.349 7.853 1.00 87.69 102 SER A C 1
ATOM 813 O O . SER A 1 102 ? 0.340 -9.135 8.418 1.00 87.69 102 SER A O 1
ATOM 815 N N . SER A 1 103 ? 1.492 -7.205 8.429 1.00 90.12 103 SER A N 1
ATOM 816 C CA . SER A 1 103 ? 1.088 -6.813 9.789 1.00 90.12 103 SER A CA 1
ATOM 817 C C . SER A 1 103 ? -0.423 -6.596 9.913 1.00 90.12 103 SER A C 1
ATOM 819 O O . SER A 1 103 ? -1.031 -7.017 10.893 1.00 90.12 103 SER A O 1
ATOM 821 N N . TYR A 1 104 ? -1.088 -6.052 8.889 1.00 89.50 104 TYR A N 1
ATOM 822 C CA . TYR A 1 104 ? -2.545 -5.920 8.891 1.00 89.50 104 TYR A CA 1
ATOM 823 C C . TYR A 1 104 ? -3.253 -7.288 8.943 1.00 89.50 104 TYR A C 1
ATOM 825 O O . TYR A 1 104 ? -4.310 -7.451 9.560 1.00 89.50 104 TYR A O 1
ATOM 833 N N . SER A 1 105 ? -2.663 -8.302 8.310 1.00 87.38 105 SER A N 1
ATOM 834 C CA . SER A 1 105 ? -3.210 -9.661 8.270 1.00 87.38 105 SER A CA 1
ATOM 835 C C . SER A 1 105 ? -3.073 -10.405 9.602 1.00 87.38 105 SER A C 1
ATOM 837 O O . SER A 1 105 ? -3.886 -11.291 9.873 1.00 87.38 105 SER A O 1
ATOM 839 N N . SER A 1 106 ? -2.114 -10.024 10.458 1.00 88.62 106 SER A N 1
ATOM 840 C CA . SER A 1 106 ? -1.914 -10.641 11.779 1.00 88.62 106 SER A CA 1
ATOM 841 C C . SER A 1 106 ? -2.990 -10.261 12.805 1.00 88.62 106 SER A C 1
ATOM 843 O O . SER A 1 106 ? -3.118 -10.926 13.833 1.00 88.62 106 SER A O 1
ATOM 845 N N . ALA A 1 107 ? -3.788 -9.222 12.519 1.00 85.88 107 ALA A N 1
ATOM 846 C CA . ALA A 1 107 ? -4.819 -8.657 13.397 1.00 85.88 107 ALA A CA 1
ATOM 847 C C . ALA A 1 107 ? -4.304 -8.112 14.747 1.00 85.88 107 ALA A C 1
ATOM 849 O O . ALA A 1 107 ? -5.112 -7.782 15.620 1.00 85.88 107 ALA A O 1
ATOM 850 N N . LYS A 1 108 ? -2.983 -7.978 14.920 1.00 90.25 108 LYS A N 1
ATOM 851 C CA . LYS A 1 108 ? -2.362 -7.378 16.103 1.00 90.25 108 LYS A CA 1
ATOM 852 C C . LYS A 1 108 ? -2.066 -5.907 15.849 1.00 90.25 108 LYS A C 1
ATOM 854 O O . LYS A 1 108 ? -1.239 -5.566 15.006 1.00 90.25 108 LYS A O 1
ATOM 859 N N . VAL A 1 109 ? -2.710 -5.038 16.620 1.00 91.81 109 VAL A N 1
ATOM 860 C CA . VAL A 1 109 ? -2.614 -3.592 16.396 1.00 91.81 109 VAL A CA 1
ATOM 861 C C . VAL A 1 109 ? -1.205 -3.056 16.667 1.00 91.81 109 VAL A C 1
ATOM 863 O O . VAL A 1 109 ? -0.692 -2.273 15.875 1.00 91.81 109 VAL A O 1
ATOM 866 N N . SER A 1 110 ? -0.534 -3.558 17.703 1.00 92.06 110 SER A N 1
ATOM 867 C CA . SER A 1 110 ? 0.838 -3.172 18.060 1.00 92.06 110 SER A CA 1
ATOM 868 C C . SER A 1 110 ? 1.874 -3.467 16.965 1.00 92.06 110 SER A C 1
ATOM 870 O O . SER A 1 110 ? 2.792 -2.674 16.749 1.00 92.06 110 SER A O 1
ATOM 872 N N . GLU A 1 111 ? 1.726 -4.579 16.236 1.00 92.88 111 GLU A N 1
ATOM 873 C CA . GLU A 1 111 ? 2.588 -4.910 15.091 1.00 92.88 111 GLU A CA 1
ATOM 874 C C . GLU A 1 111 ? 2.373 -3.924 13.932 1.00 92.88 111 GLU A C 1
ATOM 876 O O . GLU A 1 111 ? 3.341 -3.449 13.335 1.00 92.88 111 GLU A O 1
ATOM 881 N N . LEU A 1 112 ? 1.116 -3.566 13.648 1.00 92.12 112 LEU A N 1
ATOM 882 C CA . LEU A 1 112 ? 0.773 -2.591 12.611 1.00 92.12 112 LEU A CA 1
ATOM 883 C C . LEU A 1 112 ? 1.268 -1.178 12.963 1.00 92.12 112 LEU A C 1
ATOM 885 O O . LEU A 1 112 ? 1.853 -0.505 12.115 1.00 92.12 112 LEU A O 1
ATOM 889 N N . GLU A 1 113 ? 1.080 -0.732 14.207 1.00 93.50 113 GLU A N 1
ATOM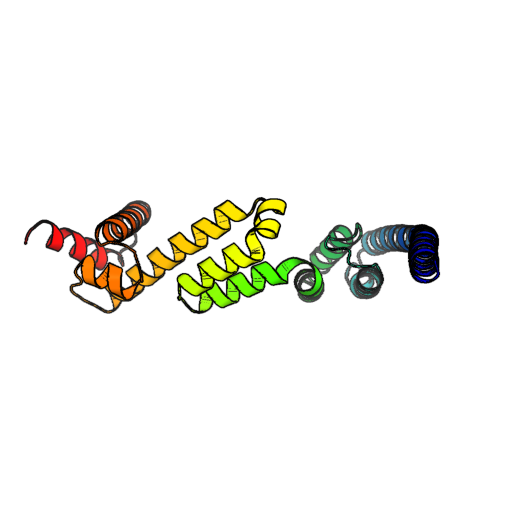 890 C CA . GLU A 1 113 ? 1.573 0.567 14.688 1.00 93.50 113 GLU A CA 1
ATOM 891 C C . GLU A 1 113 ? 3.097 0.657 14.603 1.00 93.50 113 GLU A C 1
ATOM 893 O O . GLU A 1 113 ? 3.635 1.657 14.123 1.00 93.50 113 GLU A O 1
ATOM 898 N N . THR A 1 114 ? 3.793 -0.414 14.994 1.00 94.25 114 THR A N 1
ATOM 899 C CA . THR A 1 114 ? 5.253 -0.502 14.894 1.00 94.25 114 THR A CA 1
ATOM 900 C C . THR A 1 114 ? 5.700 -0.421 13.435 1.00 94.25 114 THR A C 1
ATOM 902 O O . THR A 1 114 ? 6.581 0.371 13.117 1.00 94.25 114 THR A O 1
ATOM 905 N N . CYS A 1 115 ? 5.052 -1.155 12.524 1.00 92.56 115 CYS A N 1
ATOM 906 C CA . CYS A 1 115 ? 5.345 -1.098 11.089 1.00 92.56 115 CYS A CA 1
ATOM 907 C C . CYS A 1 115 ? 5.180 0.321 10.516 1.00 92.56 115 CYS A C 1
ATOM 909 O O . CYS A 1 115 ? 6.028 0.783 9.745 1.00 92.56 115 CYS A O 1
ATOM 911 N N . ILE A 1 116 ? 4.107 1.023 10.902 1.00 92.06 116 ILE A N 1
ATOM 912 C CA . ILE A 1 116 ? 3.855 2.411 10.488 1.00 92.06 116 ILE A CA 1
ATOM 913 C C . ILE A 1 116 ? 4.935 3.343 11.032 1.00 92.06 116 ILE A C 1
ATOM 915 O O . ILE A 1 116 ? 5.423 4.205 10.303 1.00 92.06 116 ILE A O 1
ATOM 919 N N . GLN A 1 117 ? 5.327 3.167 12.293 1.00 93.25 117 GLN A N 1
ATOM 920 C CA . GLN A 1 117 ? 6.332 4.004 12.933 1.00 93.25 117 GLN A CA 1
ATOM 921 C C . GLN A 1 117 ? 7.734 3.776 12.351 1.00 93.25 117 GLN A C 1
ATOM 923 O O . GLN A 1 117 ? 8.447 4.746 12.098 1.00 93.25 117 GLN A O 1
ATOM 928 N N . THR A 1 118 ? 8.116 2.523 12.091 1.00 93.56 118 THR A N 1
ATOM 929 C CA . THR A 1 118 ? 9.402 2.162 11.473 1.00 93.56 118 THR A CA 1
ATOM 930 C C . THR A 1 118 ? 9.547 2.752 10.072 1.00 93.56 118 THR A C 1
ATOM 932 O O . THR A 1 118 ? 10.631 3.189 9.705 1.00 93.56 118 THR A O 1
ATOM 935 N N . ASN A 1 119 ? 8.456 2.821 9.305 1.00 87.88 119 ASN A N 1
ATOM 936 C CA . ASN A 1 119 ? 8.461 3.304 7.923 1.00 87.88 119 ASN A CA 1
ATOM 937 C C . ASN A 1 119 ? 7.878 4.724 7.766 1.00 87.88 119 ASN A C 1
ATOM 939 O O . ASN A 1 119 ? 7.499 5.134 6.666 1.00 87.88 119 ASN A O 1
ATOM 943 N N . ARG A 1 120 ? 7.787 5.489 8.863 1.00 89.81 120 ARG A N 1
ATOM 944 C CA . ARG A 1 120 ? 7.064 6.769 8.924 1.00 89.81 120 ARG A CA 1
ATOM 945 C C . ARG A 1 120 ? 7.510 7.772 7.862 1.00 89.81 120 ARG A C 1
ATOM 947 O O . ARG A 1 120 ? 6.657 8.359 7.204 1.00 89.81 120 ARG A O 1
ATOM 954 N N . GLU A 1 121 ? 8.818 7.951 7.687 1.00 84.69 121 GLU A N 1
ATOM 955 C CA . GLU A 1 121 ? 9.386 8.928 6.745 1.00 84.69 121 GLU A CA 1
ATOM 956 C C . GLU A 1 121 ? 8.943 8.656 5.302 1.00 84.69 121 GLU A C 1
ATOM 958 O O . GLU A 1 121 ? 8.579 9.584 4.582 1.00 84.69 121 GLU A O 1
ATOM 963 N N . LYS A 1 122 ? 8.872 7.378 4.907 1.00 81.75 122 LYS A N 1
ATOM 964 C CA . LYS A 1 122 ? 8.415 6.975 3.574 1.00 81.75 122 LYS A CA 1
ATOM 965 C C . LYS A 1 122 ? 6.921 7.236 3.379 1.00 81.75 122 LYS A C 1
ATOM 967 O O . LYS A 1 122 ? 6.502 7.761 2.352 1.00 81.75 122 LYS A O 1
ATOM 972 N N . PHE A 1 123 ? 6.095 6.932 4.380 1.00 81.88 123 PHE A N 1
ATOM 973 C CA . PHE A 1 123 ? 4.665 7.244 4.298 1.00 81.88 123 PHE A CA 1
ATOM 974 C C . PHE A 1 123 ? 4.391 8.751 4.284 1.00 81.88 123 PHE A C 1
ATOM 976 O O . PHE A 1 123 ? 3.391 9.178 3.708 1.00 81.88 123 PHE A O 1
ATOM 983 N N . GLU A 1 124 ? 5.251 9.561 4.902 1.00 83.50 124 GLU A N 1
ATOM 984 C CA . GLU A 1 124 ? 5.167 11.020 4.824 1.00 83.50 124 GLU A CA 1
ATOM 985 C C . GLU A 1 124 ? 5.605 11.552 3.463 1.00 83.50 124 GLU A C 1
ATOM 987 O O . GLU A 1 124 ? 4.880 12.368 2.894 1.00 83.50 124 GLU A O 1
ATOM 992 N N . SER A 1 125 ? 6.714 11.055 2.901 1.00 75.31 125 SER A N 1
ATOM 993 C CA . SER A 1 125 ? 7.146 11.444 1.551 1.00 75.31 125 SER A CA 1
ATOM 994 C C . SER A 1 125 ? 6.087 11.126 0.497 1.00 75.31 125 SER A C 1
ATOM 996 O O . SER A 1 125 ? 5.884 11.898 -0.438 1.00 75.31 125 SER A O 1
ATOM 998 N N . ASP A 1 126 ? 5.370 10.017 0.686 1.00 75.88 126 ASP A N 1
ATOM 999 C CA . ASP A 1 126 ? 4.323 9.557 -0.223 1.00 75.88 126 ASP A CA 1
ATOM 1000 C C . ASP A 1 126 ? 2.947 10.202 0.062 1.00 75.88 126 ASP A C 1
ATOM 1002 O O . ASP A 1 126 ? 1.981 9.914 -0.639 1.00 75.88 126 ASP A O 1
ATOM 1006 N N . ASN A 1 127 ? 2.827 11.073 1.076 1.00 74.56 127 ASN A N 1
ATOM 1007 C CA . ASN A 1 127 ? 1.563 11.663 1.556 1.00 74.56 127 ASN A CA 1
ATOM 1008 C C . ASN A 1 127 ? 0.493 10.636 1.992 1.00 74.56 127 ASN A C 1
ATOM 1010 O O . ASN A 1 127 ? -0.706 10.921 1.993 1.00 74.56 127 ASN A O 1
ATOM 1014 N N . ASN A 1 128 ? 0.919 9.451 2.429 1.00 82.75 128 ASN A N 1
ATOM 1015 C CA . ASN A 1 128 ? 0.052 8.322 2.766 1.00 82.75 128 ASN A CA 1
ATOM 1016 C C . ASN A 1 128 ? -0.082 8.052 4.274 1.00 82.75 128 ASN A C 1
ATOM 1018 O O . ASN A 1 128 ? -0.833 7.160 4.670 1.00 82.75 128 ASN A O 1
ATOM 1022 N N . LEU A 1 129 ? 0.565 8.835 5.145 1.00 82.50 129 LEU A N 1
ATOM 1023 C CA . LEU A 1 129 ? 0.509 8.620 6.600 1.00 82.50 129 LEU A CA 1
ATOM 1024 C C . LEU A 1 129 ? -0.924 8.668 7.173 1.00 82.50 129 LEU A C 1
ATOM 1026 O O . LEU A 1 129 ? -1.256 7.903 8.078 1.00 82.50 129 LEU A O 1
ATOM 1030 N N . GLY A 1 130 ? -1.787 9.546 6.652 1.00 85.50 130 GLY A N 1
ATOM 1031 C CA . GLY A 1 130 ? -3.192 9.647 7.071 1.00 85.50 130 GLY A CA 1
ATOM 1032 C C . GLY A 1 130 ? -3.969 8.343 6.834 1.00 85.50 130 GLY A C 1
ATOM 1033 O O . GLY A 1 130 ? -4.474 7.764 7.799 1.00 85.50 130 GLY A O 1
ATOM 1034 N N . PRO A 1 131 ? -4.017 7.839 5.587 1.00 82.81 131 PRO A N 1
ATOM 1035 C CA . PRO A 1 131 ? -4.557 6.517 5.274 1.00 82.81 131 PRO A CA 1
ATOM 1036 C C . PRO A 1 131 ? -3.955 5.379 6.113 1.00 82.81 131 PRO A C 1
ATOM 1038 O O . PRO A 1 131 ? -4.696 4.517 6.584 1.00 82.81 131 PRO A O 1
ATOM 1041 N N . MET A 1 132 ? -2.642 5.387 6.380 1.00 87.69 132 MET A N 1
ATOM 1042 C CA . MET A 1 132 ? -2.019 4.359 7.229 1.00 87.69 132 MET A CA 1
ATOM 1043 C C . MET A 1 132 ? -2.564 4.395 8.666 1.00 87.69 132 MET A C 1
ATOM 1045 O O . MET A 1 132 ? -2.914 3.359 9.229 1.00 87.69 132 MET A O 1
ATOM 1049 N N . LYS A 1 133 ? -2.743 5.585 9.253 1.00 87.50 133 LYS A N 1
ATOM 1050 C CA . LYS A 1 133 ? -3.399 5.732 10.566 1.00 87.50 133 LYS A CA 1
ATOM 1051 C C . LYS A 1 133 ? -4.867 5.299 10.535 1.00 87.50 133 LYS A C 1
ATOM 1053 O O . LYS A 1 133 ? -5.370 4.741 11.508 1.00 87.50 133 LYS A O 1
ATOM 1058 N N . GLN A 1 134 ? -5.563 5.506 9.417 1.00 82.94 134 GLN A N 1
ATOM 1059 C CA . GLN A 1 134 ? -6.919 4.981 9.244 1.00 82.94 134 GLN A CA 1
ATOM 1060 C C . GLN A 1 134 ? -6.946 3.447 9.204 1.00 82.94 134 GLN A C 1
ATOM 1062 O O . GLN A 1 134 ? -7.918 2.861 9.685 1.00 82.94 134 GLN A O 1
ATOM 1067 N N . ALA A 1 135 ? -5.895 2.787 8.703 1.00 88.06 135 ALA A N 1
ATOM 1068 C CA . ALA A 1 135 ? -5.781 1.330 8.747 1.00 88.06 135 ALA A CA 1
ATOM 1069 C C . ALA A 1 135 ? -5.736 0.802 10.194 1.00 88.06 135 ALA A C 1
ATOM 1071 O O . ALA A 1 135 ? -6.407 -0.184 10.493 1.00 88.06 135 ALA A O 1
ATOM 1072 N N . VAL A 1 136 ? -5.060 1.497 11.116 1.00 91.12 136 VAL A N 1
ATOM 1073 C CA . VAL A 1 136 ? -5.072 1.167 12.558 1.00 91.12 136 VAL A CA 1
ATOM 1074 C C . VAL A 1 136 ? -6.493 1.238 13.123 1.00 91.12 136 VAL A C 1
ATOM 1076 O O . VAL A 1 136 ? -7.006 0.257 13.663 1.00 91.12 136 VAL A O 1
ATOM 1079 N N . SER A 1 137 ? -7.191 2.355 12.901 1.00 86.25 137 SER A N 1
ATOM 1080 C CA . SER A 1 137 ? -8.594 2.511 13.309 1.00 86.25 137 SER A CA 1
ATOM 1081 C C . SER A 1 137 ? -9.505 1.445 12.693 1.00 86.25 137 SER A C 1
ATOM 1083 O O . SER A 1 137 ? -10.419 0.943 13.344 1.00 86.25 137 SER A O 1
ATOM 1085 N N . SER A 1 138 ? -9.266 1.079 11.433 1.00 85.44 138 SER A N 1
ATOM 1086 C CA . SER A 1 138 ? -9.991 0.011 10.742 1.00 85.44 138 SER A CA 1
ATOM 1087 C C . SER A 1 138 ? -9.749 -1.357 11.387 1.00 85.44 138 SER A C 1
ATOM 1089 O O . SER A 1 138 ? -10.697 -2.122 11.568 1.00 85.44 138 SER A O 1
ATOM 1091 N N . MET A 1 139 ? -8.514 -1.654 11.795 1.00 89.75 139 MET A N 1
ATOM 1092 C CA . MET A 1 139 ? -8.187 -2.896 12.493 1.00 89.75 139 MET A CA 1
ATOM 1093 C C . MET A 1 139 ? -8.893 -2.983 13.849 1.00 89.75 139 MET A C 1
ATOM 1095 O O . MET A 1 139 ? -9.510 -4.011 14.129 1.00 89.75 139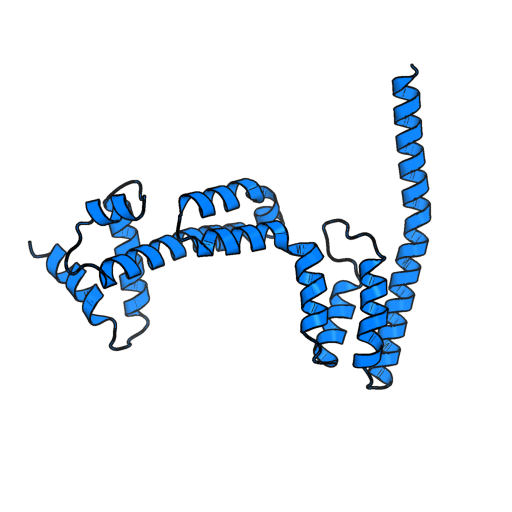 MET A O 1
ATOM 1099 N N . TYR A 1 140 ? -8.897 -1.905 14.643 1.00 88.00 140 TYR A N 1
ATOM 1100 C CA . TYR A 1 140 ? -9.680 -1.847 15.884 1.00 88.00 140 TYR A CA 1
ATOM 1101 C C . TYR A 1 140 ? -11.156 -2.164 15.625 1.00 88.00 140 TYR A C 1
ATOM 1103 O O . TYR A 1 140 ? -11.731 -3.031 16.286 1.00 88.00 140 TYR A O 1
ATOM 1111 N N . LYS A 1 141 ? -11.756 -1.542 14.600 1.00 82.62 141 LYS A N 1
ATOM 1112 C CA . LYS A 1 141 ? -13.149 -1.812 14.213 1.00 82.62 141 LYS A CA 1
ATOM 1113 C C . LYS A 1 141 ? -13.379 -3.280 13.855 1.00 82.62 141 LYS A C 1
ATOM 1115 O O . LYS A 1 141 ? -14.316 -3.889 14.368 1.00 82.62 141 LYS A O 1
ATOM 1120 N N . ARG A 1 142 ? -12.513 -3.864 13.019 1.00 86.44 142 ARG A N 1
ATOM 1121 C CA . ARG A 1 142 ? -12.585 -5.275 12.612 1.00 86.44 142 ARG A CA 1
ATOM 1122 C C . ARG A 1 142 ? -12.466 -6.217 13.810 1.00 86.44 142 ARG A C 1
ATOM 1124 O O . ARG A 1 142 ? -13.217 -7.185 13.896 1.00 86.44 142 ARG A O 1
ATOM 1131 N N . ASN A 1 143 ? -11.540 -5.953 14.727 1.00 86.75 143 ASN A N 1
ATOM 1132 C CA . ASN A 1 143 ? -11.317 -6.799 15.896 1.00 86.75 143 ASN A CA 1
ATOM 1133 C C . ASN A 1 143 ? -12.519 -6.762 16.843 1.00 86.75 143 ASN A C 1
ATOM 1135 O O . ASN A 1 143 ? -13.016 -7.818 17.230 1.00 86.75 143 ASN A O 1
ATOM 1139 N N . ILE A 1 144 ? -13.053 -5.571 17.127 1.00 82.81 144 ILE A N 1
ATOM 1140 C CA . ILE A 1 144 ? -14.268 -5.407 17.936 1.00 82.81 144 ILE A CA 1
ATOM 1141 C C . ILE A 1 144 ? -15.452 -6.132 17.283 1.00 82.81 144 ILE A C 1
ATOM 1143 O O . ILE A 1 144 ? -16.143 -6.888 17.954 1.00 82.81 144 ILE A O 1
ATOM 1147 N N . GLN A 1 145 ? -15.657 -5.973 15.972 1.00 78.88 145 GLN A N 1
ATOM 1148 C CA . GLN A 1 145 ? -16.723 -6.672 15.241 1.00 78.88 145 GLN A CA 1
ATOM 1149 C C . GLN A 1 145 ? -16.600 -8.200 15.326 1.00 78.88 145 GLN A C 1
ATOM 1151 O O . GLN A 1 145 ? -17.603 -8.894 15.457 1.00 78.88 145 GLN A O 1
ATOM 1156 N N . ARG A 1 146 ? -15.381 -8.748 15.258 1.00 81.50 146 ARG A N 1
ATOM 1157 C CA . ARG A 1 146 ? -15.168 -10.197 15.405 1.00 81.50 146 ARG A CA 1
ATOM 1158 C C . ARG A 1 146 ? -15.436 -10.669 16.833 1.00 81.50 146 ARG A C 1
ATOM 1160 O O . ARG A 1 146 ? -15.989 -11.751 17.004 1.00 81.50 146 ARG A O 1
ATOM 1167 N N . LEU A 1 147 ? -15.091 -9.867 17.841 1.00 77.75 147 LEU A N 1
ATOM 1168 C CA . LEU A 1 147 ? -15.389 -10.174 19.242 1.00 77.75 147 LEU A CA 1
ATOM 1169 C C . LEU A 1 147 ? -16.893 -10.166 19.521 1.00 77.75 147 LEU A C 1
ATOM 1171 O O . LEU A 1 147 ? -17.400 -11.096 20.138 1.00 77.75 147 LEU A O 1
ATOM 1175 N N . THR A 1 148 ? -17.626 -9.175 19.011 1.00 70.69 148 THR A N 1
ATOM 1176 C CA . THR A 1 148 ? -19.086 -9.106 19.183 1.00 70.69 148 THR A CA 1
ATOM 1177 C C . THR A 1 148 ? -19.834 -10.196 18.415 1.00 70.69 148 THR A C 1
ATOM 1179 O O . THR A 1 148 ? -20.942 -10.558 18.791 1.00 70.69 148 THR A O 1
ATOM 1182 N N . GLN A 1 149 ? -19.236 -10.768 17.365 1.00 69.94 149 GLN A N 1
ATOM 1183 C CA . GLN A 1 149 ? -19.757 -11.975 16.712 1.00 69.94 149 GLN A CA 1
ATOM 1184 C C . GLN A 1 149 ? -19.516 -13.251 17.533 1.00 69.94 149 GLN A C 1
ATOM 1186 O O . GLN A 1 149 ? -20.287 -14.200 17.410 1.00 69.94 149 GLN A O 1
ATOM 1191 N N . ALA A 1 150 ? -18.455 -13.293 18.345 1.00 71.44 150 ALA A N 1
ATOM 1192 C CA . ALA A 1 150 ? -18.078 -14.461 19.143 1.00 71.44 150 ALA A CA 1
ATOM 1193 C C . ALA A 1 150 ? -18.679 -14.463 20.562 1.00 71.44 150 ALA A C 1
ATOM 1195 O O . ALA A 1 150 ? -18.749 -15.518 21.191 1.00 71.44 150 ALA A O 1
ATOM 1196 N N . CYS A 1 151 ? -19.118 -13.308 21.072 1.00 58.47 151 CYS A N 1
ATOM 1197 C CA . CYS A 1 151 ? -19.621 -13.148 22.435 1.00 58.47 151 CYS A CA 1
ATOM 1198 C C . CYS A 1 151 ? -20.974 -12.422 22.456 1.00 58.47 151 CYS A C 1
ATOM 1200 O O . CYS A 1 151 ? -21.130 -11.372 21.840 1.00 58.47 151 CYS A O 1
ATOM 1202 N N . LEU A 1 152 ? -21.936 -12.954 23.220 1.00 59.62 152 LEU A N 1
ATOM 1203 C CA . LEU A 1 152 ? -23.280 -12.374 23.378 1.00 59.62 152 LEU A CA 1
ATOM 1204 C C . LEU A 1 152 ? -23.293 -11.109 24.255 1.00 59.62 152 LEU A C 1
ATOM 1206 O O . LEU A 1 152 ? -24.099 -10.212 24.029 1.00 59.62 152 LEU A O 1
ATOM 1210 N N . THR A 1 153 ? -22.401 -11.033 25.246 1.00 63.91 153 THR A N 1
ATOM 1211 C CA . THR A 1 153 ? -22.257 -9.895 26.165 1.00 63.91 153 THR A CA 1
ATOM 1212 C C . THR A 1 153 ? -20.777 -9.647 26.435 1.00 63.91 153 THR A C 1
ATOM 1214 O O . THR A 1 153 ? -20.069 -10.568 26.839 1.00 63.91 153 THR A O 1
ATOM 1217 N N . LEU A 1 154 ? -20.314 -8.415 26.229 1.00 75.19 154 LEU A N 1
ATOM 1218 C CA . LEU A 1 154 ? -18.947 -7.974 26.517 1.00 75.19 154 LEU A CA 1
ATOM 1219 C C . LEU A 1 154 ? -19.005 -6.614 27.209 1.00 75.19 154 LEU A C 1
ATOM 1221 O O . LEU A 1 154 ? -19.722 -5.723 26.751 1.00 75.19 154 LEU A O 1
ATOM 1225 N N . SER A 1 155 ? -18.241 -6.441 28.288 1.00 83.62 155 SER A N 1
ATOM 1226 C CA . SER A 1 155 ? -18.062 -5.119 28.888 1.00 83.62 155 SER A CA 1
ATOM 1227 C C . SER A 1 155 ? -17.089 -4.276 28.054 1.00 83.62 155 SER A C 1
ATOM 1229 O O . SER A 1 155 ? -16.225 -4.806 27.349 1.00 83.62 155 SER A O 1
ATOM 1231 N N . LEU A 1 156 ? -17.175 -2.945 28.161 1.00 83.69 156 LEU A N 1
ATOM 1232 C CA . LEU A 1 156 ? -16.203 -2.042 27.526 1.00 83.69 156 LEU A CA 1
ATOM 1233 C C . LEU A 1 156 ? -14.769 -2.287 28.025 1.00 83.69 156 LEU A C 1
ATOM 1235 O O . LEU A 1 156 ? -13.819 -2.098 27.269 1.00 83.69 156 LEU A O 1
ATOM 1239 N N . GLN A 1 157 ? -14.613 -2.739 29.274 1.00 85.25 157 GLN A N 1
ATOM 1240 C CA . GLN A 1 157 ? -13.315 -3.096 29.840 1.00 85.25 157 GLN A CA 1
ATOM 1241 C C . GLN A 1 157 ? -12.745 -4.360 29.189 1.00 85.25 157 GLN A C 1
ATOM 1243 O O . GLN A 1 157 ? -11.571 -4.378 28.829 1.00 85.25 157 GLN A O 1
ATOM 1248 N N . ASP A 1 158 ? -13.567 -5.391 28.981 1.00 85.00 158 ASP A N 1
ATOM 1249 C CA . ASP A 1 158 ? -13.130 -6.633 28.333 1.00 85.00 158 ASP A CA 1
ATOM 1250 C C . ASP A 1 158 ? -12.753 -6.395 26.871 1.00 85.00 158 ASP A C 1
ATOM 1252 O O . ASP A 1 158 ? -11.757 -6.935 26.387 1.00 85.00 158 ASP A O 1
ATOM 1256 N N . ILE A 1 159 ? -13.505 -5.535 26.174 1.00 85.31 159 ILE A N 1
ATOM 1257 C CA . ILE A 1 159 ? -13.171 -5.105 24.812 1.00 85.31 159 ILE A CA 1
ATOM 1258 C C . ILE A 1 159 ? -11.831 -4.366 24.810 1.00 85.31 159 ILE A C 1
ATOM 1260 O O . ILE A 1 159 ? -10.962 -4.698 24.004 1.00 85.31 159 ILE A O 1
ATOM 1264 N N . ALA A 1 160 ? -11.640 -3.403 25.718 1.00 87.00 160 ALA A N 1
ATOM 1265 C CA . ALA A 1 160 ? -10.391 -2.654 25.803 1.00 87.00 160 ALA A CA 1
ATOM 1266 C C . ALA A 1 160 ? -9.194 -3.581 26.053 1.00 87.00 160 ALA A C 1
ATOM 1268 O O . ALA A 1 160 ? -8.209 -3.522 25.322 1.00 87.00 160 ALA A O 1
ATOM 1269 N N . ASN A 1 161 ? -9.320 -4.510 27.001 1.00 89.31 161 ASN A N 1
ATOM 1270 C CA . ASN A 1 161 ? -8.272 -5.474 27.325 1.00 89.31 161 ASN A CA 1
ATOM 1271 C C . ASN A 1 161 ? -7.959 -6.405 26.142 1.00 89.31 161 ASN A C 1
ATOM 1273 O O . ASN A 1 161 ? -6.796 -6.647 25.827 1.00 89.31 161 ASN A O 1
ATOM 1277 N N . THR A 1 162 ? -8.991 -6.919 25.466 1.00 85.31 162 THR A N 1
ATOM 1278 C CA . THR A 1 162 ? -8.826 -7.922 24.401 1.00 85.31 162 THR A CA 1
ATOM 1279 C C . THR A 1 162 ? -8.267 -7.318 23.115 1.00 85.31 162 THR A C 1
ATOM 1281 O O . THR A 1 162 ? -7.467 -7.955 22.431 1.00 85.31 162 THR A O 1
ATOM 1284 N N . VAL A 1 163 ? -8.665 -6.086 22.779 1.00 87.31 163 VAL A N 1
ATOM 1285 C CA . VAL A 1 163 ? -8.185 -5.378 21.580 1.00 87.31 163 VAL A CA 1
ATOM 1286 C C . VAL A 1 163 ? -6.978 -4.477 21.884 1.00 87.31 163 VAL A C 1
ATOM 1288 O O . VAL A 1 163 ? -6.463 -3.838 20.977 1.00 87.31 163 VAL A O 1
ATOM 1291 N N . GLN A 1 164 ? -6.471 -4.478 23.122 1.00 89.00 164 GLN A N 1
ATOM 1292 C CA . GLN A 1 164 ? -5.299 -3.701 23.559 1.00 89.00 164 GLN A CA 1
ATOM 1293 C C . GLN A 1 164 ? -5.489 -2.176 23.454 1.00 89.00 164 GLN A C 1
ATOM 1295 O O . GLN A 1 164 ? -4.561 -1.449 23.119 1.00 89.00 164 GLN A O 1
ATOM 1300 N N . LEU A 1 165 ? -6.694 -1.686 23.750 1.00 88.69 165 LEU A N 1
ATOM 1301 C CA . LEU A 1 165 ? -6.964 -0.253 23.888 1.00 88.69 165 LEU A CA 1
ATOM 1302 C C . LEU A 1 165 ? -6.540 0.246 25.272 1.00 88.69 165 LEU A C 1
ATOM 1304 O O . LEU A 1 165 ? -6.555 -0.503 26.249 1.00 88.69 165 LEU A O 1
ATOM 1308 N N . ASN A 1 166 ? -6.235 1.539 25.382 1.00 89.44 166 ASN A N 1
ATOM 1309 C CA . ASN A 1 166 ? -5.713 2.112 26.623 1.00 89.44 166 ASN A CA 1
ATOM 1310 C C . ASN A 1 166 ? -6.793 2.279 27.697 1.00 89.44 166 ASN A C 1
ATOM 1312 O O . ASN A 1 166 ? -6.486 2.361 28.886 1.00 89.44 166 ASN A O 1
ATOM 1316 N N . SER A 1 167 ? -8.063 2.389 27.293 1.00 90.62 167 SER A N 1
ATOM 1317 C CA . SER A 1 167 ? -9.166 2.612 28.226 1.00 90.62 167 SER A CA 1
ATOM 1318 C C . SER A 1 167 ? -10.518 2.101 27.714 1.00 90.62 167 SER A C 1
ATOM 1320 O O . SER A 1 167 ? -10.749 2.046 26.502 1.00 90.62 167 SER A O 1
ATOM 1322 N N . PRO A 1 168 ? -11.477 1.837 28.624 1.00 87.12 168 PRO A N 1
ATOM 1323 C CA . PRO A 1 168 ? -12.870 1.574 28.257 1.00 87.12 168 PRO A CA 1
ATOM 1324 C C . PRO A 1 168 ? -13.514 2.716 27.465 1.00 87.12 168 PRO A C 1
ATOM 1326 O O . PRO A 1 168 ? -14.373 2.473 26.622 1.00 87.12 168 PRO A O 1
ATOM 1329 N N . LYS A 1 169 ? -13.088 3.966 27.701 1.00 86.94 169 LYS A N 1
ATOM 1330 C CA . LYS A 1 169 ? -13.601 5.139 26.981 1.00 86.94 169 LYS A CA 1
ATOM 1331 C C . LYS A 1 169 ? -13.179 5.137 25.512 1.00 86.94 169 LYS A C 1
ATOM 1333 O O . LYS A 1 169 ? -13.949 5.524 24.637 1.00 86.94 169 LYS A O 1
ATOM 1338 N N . GLU A 1 170 ? -11.967 4.672 25.235 1.00 86.69 170 GLU A N 1
ATOM 1339 C CA . GLU A 1 170 ? -11.472 4.490 23.872 1.00 86.69 170 GLU A CA 1
ATOM 1340 C C . GLU A 1 170 ? -12.238 3.366 23.156 1.00 86.69 170 GLU A C 1
ATOM 1342 O O . GLU A 1 170 ? -12.651 3.529 22.006 1.00 86.69 170 GLU A O 1
ATOM 1347 N N . ALA A 1 171 ? -12.534 2.271 23.867 1.00 86.12 171 ALA A N 1
ATOM 1348 C CA . ALA A 1 171 ? -13.393 1.202 23.359 1.00 86.12 171 ALA A CA 1
ATOM 1349 C C . ALA A 1 171 ? -14.802 1.711 23.023 1.00 86.12 171 ALA A C 1
ATOM 1351 O O . ALA A 1 171 ? -15.311 1.430 21.939 1.00 86.12 171 ALA A O 1
ATOM 1352 N N . GLU A 1 172 ? -15.402 2.520 23.899 1.00 85.38 172 GLU A N 1
ATOM 1353 C CA . GLU A 1 172 ? -16.700 3.160 23.663 1.00 85.38 172 GLU A CA 1
ATOM 1354 C C . GLU A 1 172 ? -16.682 4.016 22.390 1.00 85.38 172 GLU A C 1
ATOM 1356 O O . GLU A 1 172 ? -17.559 3.881 21.537 1.00 85.38 172 GLU A O 1
ATOM 1361 N N . MET A 1 173 ? -15.652 4.849 22.212 1.00 86.12 173 MET A N 1
ATOM 1362 C CA . MET A 1 173 ? -15.504 5.691 21.024 1.00 86.12 173 MET A CA 1
ATOM 1363 C C . MET A 1 173 ? -15.447 4.858 19.734 1.00 86.12 173 MET A C 1
ATOM 1365 O O . MET A 1 173 ? -16.125 5.189 18.758 1.00 86.12 173 MET A O 1
ATOM 1369 N N . HIS A 1 174 ? -14.691 3.756 19.721 1.00 83.44 174 HIS A N 1
ATOM 1370 C CA . HIS A 1 174 ? -14.641 2.858 18.565 1.00 83.44 174 HIS A CA 1
ATOM 1371 C C . HIS A 1 174 ? -15.972 2.146 18.314 1.00 83.44 174 HIS A C 1
ATOM 1373 O O . HIS A 1 174 ? -16.412 2.076 17.166 1.00 83.44 174 HIS A O 1
ATOM 1379 N N . VAL A 1 175 ? -16.644 1.667 19.363 1.00 82.81 175 VAL A N 1
ATOM 1380 C CA . VAL A 1 175 ? -17.968 1.034 19.259 1.00 82.81 175 VAL A CA 1
ATOM 1381 C C . VAL A 1 175 ? -18.991 2.007 18.671 1.00 82.81 175 VAL A C 1
ATOM 1383 O O . VAL A 1 175 ? -19.691 1.657 17.721 1.00 82.81 175 VAL A O 1
ATOM 1386 N N . LEU A 1 176 ? -19.028 3.255 19.145 1.00 81.38 176 LEU A N 1
ATOM 1387 C CA . LEU A 1 176 ? -19.911 4.290 18.602 1.00 81.38 176 LEU A CA 1
ATOM 1388 C C . LEU A 1 176 ? -19.631 4.557 17.120 1.00 81.38 176 LEU A C 1
ATOM 1390 O O . LEU A 1 176 ? -20.559 4.601 16.314 1.00 81.38 176 LEU A O 1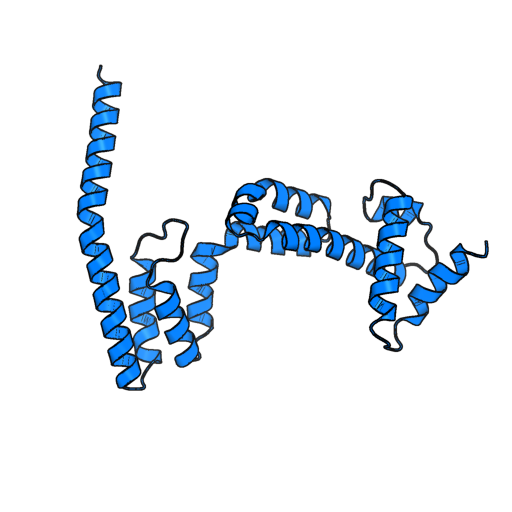
ATOM 1394 N N . GLN A 1 177 ? -18.361 4.667 16.723 1.00 77.19 177 GLN A N 1
ATOM 1395 C CA . GLN A 1 177 ? -17.999 4.841 15.313 1.00 77.19 177 GLN A CA 1
ATOM 1396 C C . GLN A 1 177 ? -18.447 3.668 14.436 1.00 77.19 177 GLN A C 1
ATOM 1398 O O . GLN A 1 177 ? -18.835 3.879 13.285 1.00 77.19 177 GLN A O 1
ATOM 1403 N N . ILE A 1 178 ? -18.369 2.436 14.946 1.00 75.88 178 ILE A N 1
ATOM 1404 C CA . ILE A 1 178 ? -18.844 1.239 14.243 1.00 75.88 178 ILE A CA 1
ATOM 1405 C C . ILE A 1 178 ? -20.350 1.351 13.999 1.00 75.88 178 ILE A C 1
ATOM 1407 O O . ILE A 1 178 ? -20.803 1.185 12.870 1.00 75.88 178 ILE A O 1
ATOM 1411 N N . VAL A 1 179 ? -21.113 1.707 15.029 1.00 73.25 179 VAL A N 1
ATOM 1412 C CA . VAL A 1 179 ? -22.576 1.820 14.952 1.00 73.25 179 VAL A CA 1
ATOM 1413 C C . VAL A 1 179 ? -23.006 2.934 14.011 1.00 73.25 179 VAL A C 1
ATOM 1415 O O . VAL A 1 179 ? -23.866 2.712 13.164 1.00 73.25 179 VAL A O 1
ATOM 1418 N N . VAL A 1 180 ? -22.351 4.095 14.083 1.00 69.56 180 VAL A N 1
ATOM 1419 C CA . VAL A 1 180 ? -22.583 5.200 13.142 1.00 69.56 180 VAL A CA 1
ATOM 1420 C C . VAL A 1 180 ? -22.277 4.771 11.704 1.00 69.56 180 VAL A C 1
ATOM 1422 O O . VAL A 1 180 ? -23.049 5.081 10.803 1.00 69.56 180 VAL A O 1
ATOM 1425 N N . SER A 1 181 ? -21.196 4.013 11.477 1.00 65.06 181 SER A N 1
ATOM 1426 C CA . SER A 1 181 ? -20.845 3.514 10.136 1.00 65.06 181 SER A CA 1
ATOM 1427 C C . SER A 1 181 ? -21.918 2.569 9.575 1.00 65.06 181 SER A C 1
ATOM 1429 O O . SER A 1 181 ? -22.187 2.590 8.377 1.00 65.06 181 SER A O 1
ATOM 1431 N N . TYR A 1 182 ? -22.555 1.767 10.432 1.00 65.25 182 TYR A N 1
ATOM 1432 C CA . TYR A 1 182 ? -23.624 0.845 10.041 1.00 65.25 182 TYR A CA 1
ATOM 1433 C C . TYR A 1 182 ? -24.993 1.504 9.884 1.00 65.25 182 TYR A C 1
ATOM 1435 O O . TYR A 1 182 ? -25.772 1.071 9.042 1.00 65.25 182 TYR A O 1
ATOM 1443 N N . ALA A 1 183 ? -25.279 2.579 10.619 1.00 60.75 183 ALA A N 1
ATOM 1444 C CA . ALA A 1 183 ? -26.514 3.346 10.446 1.00 60.75 183 ALA A CA 1
ATOM 1445 C C . ALA A 1 183 ? -26.660 3.922 9.022 1.00 60.75 183 ALA A C 1
ATOM 1447 O O . ALA A 1 183 ? -27.769 4.198 8.574 1.00 60.75 183 ALA A O 1
ATOM 1448 N N . ILE A 1 184 ? -25.545 4.072 8.301 1.00 58.06 184 ILE A N 1
ATOM 1449 C CA . ILE A 1 184 ? -25.501 4.585 6.928 1.00 58.06 184 ILE A CA 1
ATOM 1450 C C . ILE A 1 184 ? -25.780 3.476 5.886 1.00 58.06 184 ILE A C 1
ATOM 1452 O O . ILE A 1 184 ? -26.181 3.791 4.768 1.00 58.06 184 ILE A O 1
ATOM 1456 N N . ILE A 1 185 ? -25.621 2.186 6.226 1.00 50.25 185 ILE A N 1
ATOM 1457 C CA . ILE A 1 185 ? -25.789 1.050 5.296 1.00 50.25 185 ILE A CA 1
ATOM 1458 C C . ILE A 1 185 ? -26.836 0.060 5.851 1.00 50.25 185 ILE A C 1
ATOM 1460 O O . ILE A 1 185 ? -26.493 -0.829 6.634 1.00 50.25 185 ILE A O 1
ATOM 1464 N N . PRO A 1 186 ? -28.118 0.174 5.455 1.00 50.50 186 PRO A N 1
ATOM 1465 C CA . PRO A 1 186 ? -29.188 -0.675 5.969 1.00 50.50 186 PRO A CA 1
ATOM 1466 C C . PRO A 1 186 ? -29.195 -2.044 5.266 1.00 50.50 186 PRO A C 1
ATOM 1468 O O . PRO A 1 186 ? -29.866 -2.228 4.257 1.00 50.50 186 PRO A O 1
ATOM 1471 N N . ASP A 1 187 ? -28.464 -3.021 5.805 1.00 49.00 187 ASP A N 1
ATOM 1472 C CA . ASP A 1 187 ? -28.644 -4.445 5.466 1.00 49.00 187 ASP A CA 1
ATOM 1473 C C . ASP A 1 187 ? -28.977 -5.266 6.731 1.00 49.00 187 ASP A C 1
ATOM 1475 O O . ASP A 1 187 ? -28.577 -4.934 7.844 1.00 49.00 187 ASP A O 1
ATOM 1479 N N . ALA A 1 188 ? -29.748 -6.339 6.603 1.00 45.47 188 ALA A N 1
ATOM 1480 C CA . ALA A 1 188 ? -30.468 -7.010 7.687 1.00 45.47 188 ALA A CA 1
ATOM 1481 C C . ALA A 1 188 ? -29.594 -7.828 8.666 1.00 45.47 188 ALA A C 1
ATOM 1483 O O . ALA A 1 188 ? -30.108 -8.378 9.639 1.00 45.47 188 ALA A O 1
ATOM 1484 N N . LYS A 1 189 ? -28.270 -7.901 8.472 1.00 50.66 189 LYS A N 1
ATOM 1485 C CA . LYS A 1 189 ? -27.352 -8.634 9.373 1.00 50.66 189 LYS A CA 1
ATOM 1486 C C . LYS A 1 189 ? -26.911 -7.831 10.612 1.00 50.66 189 LYS A C 1
ATOM 1488 O O . LYS A 1 189 ? -26.210 -8.366 11.465 1.00 50.66 189 LYS A O 1
ATOM 1493 N N . HIS A 1 190 ? -27.331 -6.567 10.729 1.00 51.00 190 HIS A N 1
ATOM 1494 C CA . HIS A 1 190 ? -26.841 -5.598 11.723 1.00 51.00 190 HIS A CA 1
ATOM 1495 C C . HIS A 1 190 ? -27.610 -5.567 13.062 1.00 51.00 190 HIS A C 1
ATOM 1497 O O . HIS A 1 190 ? -27.209 -4.846 13.976 1.00 51.00 190 HIS A O 1
ATOM 1503 N N . ALA A 1 191 ? -28.673 -6.364 13.226 1.00 47.19 191 ALA A N 1
ATOM 1504 C CA . ALA A 1 191 ? -29.494 -6.363 14.445 1.00 47.19 191 ALA A CA 1
ATOM 1505 C C . ALA A 1 191 ? -28.733 -6.805 15.716 1.00 47.19 191 ALA A C 1
ATOM 1507 O O . ALA A 1 191 ? -29.066 -6.368 16.816 1.00 47.19 191 ALA A O 1
ATOM 1508 N N . THR A 1 192 ? -27.673 -7.609 15.585 1.00 51.91 192 THR A N 1
ATOM 1509 C CA . THR A 1 192 ? -26.923 -8.151 16.733 1.00 51.91 192 THR A CA 1
ATOM 1510 C C . THR A 1 192 ? -26.046 -7.102 17.431 1.00 51.91 192 THR A C 1
ATOM 1512 O O . THR A 1 192 ? -25.922 -7.127 18.650 1.00 51.91 192 THR A O 1
ATOM 1515 N N . ILE A 1 193 ? -25.480 -6.133 16.697 1.00 50.91 193 ILE A N 1
ATOM 1516 C CA . ILE A 1 193 ? -24.640 -5.069 17.289 1.00 50.91 193 ILE A CA 1
ATOM 1517 C C . ILE A 1 193 ? -25.508 -3.988 17.949 1.00 50.91 193 ILE A C 1
ATOM 1519 O O . ILE A 1 193 ? -25.146 -3.460 18.999 1.00 50.91 193 ILE A O 1
ATOM 1523 N N . VAL A 1 194 ? -26.691 -3.708 17.389 1.00 52.19 194 VAL A N 1
ATOM 1524 C CA . VAL A 1 194 ? -27.679 -2.800 17.999 1.00 52.19 194 VAL A CA 1
ATOM 1525 C C . VAL A 1 194 ? -28.167 -3.345 19.352 1.00 52.19 194 VAL A C 1
ATOM 1527 O O . VAL A 1 194 ? -28.375 -2.570 20.284 1.00 52.19 194 VAL A O 1
ATOM 1530 N N . TYR A 1 195 ? -28.254 -4.673 19.505 1.00 53.00 195 TYR A N 1
ATOM 1531 C CA . TYR A 1 195 ? -28.630 -5.321 20.768 1.00 53.00 195 TYR A CA 1
ATOM 1532 C C . TYR A 1 195 ? -27.596 -5.125 21.894 1.00 53.00 195 TYR A C 1
ATOM 1534 O O . TYR A 1 195 ? -27.980 -4.998 23.054 1.00 53.00 195 TYR A O 1
ATOM 1542 N N . ILE A 1 196 ? -26.300 -5.030 21.565 1.00 51.00 196 ILE A N 1
ATOM 1543 C CA . ILE A 1 196 ? -25.228 -4.814 22.555 1.00 51.00 196 ILE A CA 1
ATOM 1544 C C . ILE A 1 196 ? -25.292 -3.393 23.146 1.00 51.00 196 ILE A C 1
ATOM 1546 O O . ILE A 1 196 ? -25.025 -3.211 24.331 1.00 51.00 196 ILE A O 1
ATOM 1550 N N . ILE A 1 197 ? -25.713 -2.388 22.368 1.00 51.06 197 ILE A N 1
ATOM 1551 C CA . ILE A 1 197 ? -25.862 -1.006 22.864 1.00 51.06 197 ILE A CA 1
ATOM 1552 C C . ILE A 1 197 ? -27.178 -0.801 23.615 1.00 51.06 197 ILE A C 1
ATOM 1554 O O . ILE A 1 197 ? -27.190 -0.099 24.624 1.00 51.06 197 ILE A O 1
ATOM 1558 N N . LEU A 1 198 ? -28.270 -1.444 23.185 1.00 51.00 198 LEU A N 1
ATOM 1559 C CA . LEU A 1 198 ? -29.545 -1.372 23.909 1.00 51.00 198 LEU A CA 1
ATOM 1560 C C . LEU A 1 198 ? -29.470 -2.006 25.311 1.00 51.00 198 LEU A C 1
ATOM 1562 O O . LEU A 1 198 ? -30.178 -1.553 26.206 1.00 51.00 198 LEU A O 1
ATOM 1566 N N . LEU A 1 199 ? -28.589 -2.989 25.535 1.00 49.44 199 LEU A N 1
ATOM 1567 C CA . LEU A 1 199 ? -28.358 -3.586 26.860 1.00 49.44 199 LEU A CA 1
ATOM 1568 C C . LEU A 1 199 ? -27.436 -2.755 27.770 1.00 49.44 199 LEU A C 1
ATOM 1570 O O . LEU A 1 199 ? -27.621 -2.780 28.981 1.00 49.44 199 LEU A O 1
ATOM 1574 N N . LEU A 1 200 ? -26.490 -1.984 27.219 1.00 51.22 200 LEU A N 1
ATOM 1575 C CA . LEU A 1 200 ? -25.562 -1.156 28.011 1.00 51.22 200 LEU A CA 1
ATOM 1576 C C . LEU A 1 200 ? -26.175 0.157 28.529 1.00 51.22 200 LEU A C 1
ATOM 1578 O O . LEU A 1 200 ? -25.571 0.812 29.369 1.00 51.22 200 LEU A O 1
ATOM 1582 N N . HIS A 1 201 ? -27.361 0.546 28.051 1.00 49.34 201 HIS A N 1
ATOM 1583 C CA . HIS A 1 201 ? -28.076 1.737 28.530 1.00 49.34 201 HIS A CA 1
ATOM 1584 C C . HIS A 1 201 ? -29.232 1.416 29.502 1.00 49.34 201 HIS A C 1
ATOM 1586 O O . HIS A 1 201 ? -29.924 2.340 29.930 1.00 49.34 201 HIS A O 1
ATOM 1592 N N . PHE A 1 202 ? -29.459 0.136 29.837 1.00 43.34 202 PHE A N 1
ATOM 1593 C CA . PHE A 1 202 ? -30.576 -0.311 30.688 1.00 43.34 202 PHE A CA 1
ATOM 1594 C C . PHE A 1 202 ? -30.198 -1.291 31.820 1.00 43.34 202 PHE A C 1
ATOM 1596 O O . PHE A 1 202 ? -31.097 -1.855 32.447 1.00 43.34 202 PHE A O 1
ATOM 1603 N N . LEU A 1 203 ? -28.906 -1.463 32.120 1.00 38.69 203 LEU A N 1
ATOM 1604 C CA . LEU A 1 203 ? -28.402 -2.176 33.304 1.00 38.69 203 LEU A CA 1
ATOM 1605 C C . LEU A 1 203 ? -27.385 -1.320 34.061 1.00 38.69 203 LEU A C 1
ATOM 1607 O O . LEU A 1 203 ? -26.524 -0.714 33.386 1.00 38.69 203 LEU A O 1
#

Organism: NCBI:txid1413687

Radius of gyration: 26.23 Å; chains: 1; bounding box: 77×27×69 Å

pLDDT: mean 76.31, std 14.08, range [38.69, 94.25]

InterPro domains:
  IPR000717 Proteasome component (PCI) domain [PF01399] (118-181)
  IPR000717 Proteasome component (PCI) domain [PS50250] (30-202)
  IPR050756 COP9 signalosome complex subunit 3 [PTHR10758] (94-190)
  IPR055089 COP9 signalosome complex subunit 3, N-terminal helical repeats [PF22788] (29-94)

Foldseek 3Di:
DVVVVVVVVVVVVVVVVVVVVVVVLVVLLVVLLVVLVVCVVVLNLVVSQVVLLVSQVPDDLPLDRDPSLVSNLVSCVSVVNVVSNVVVCVPRHDPLVVQLVVQLVVLQLVSLVVSCVVCVVVCVVVVNNVVSVVSSLVSLLVLLVVVLVVDQADQLQRSCVVNVNPDSVVSVVSLVVNVVVVVVPDDDPCVSSVVRVVVVVPD

Sequence (203 aa):
MVVEIQERLNLEIRRSRLILTKPFELAVIAVSKRFKDQVLMLEVPMRGVGPLLEAVKKLPSSEHLTALHPDFLQLCLLAKCHKSGLSILEDDMFEPYMQLTSSYSSAKVSELETCIQTNREKFESDNNLGPMKQAVSSMYKRNIQRLTQACLTLSLQDIANTVQLNSPKEAEMHVLQIVVSYAIIPDAKHATIVYIILLLHFL

Secondary structure (DSSP, 8-state):
-HHHHHHHHHHHHHHHHHHHHHHHHHHHHHHHHHHHHHHHHTT-THHHHHHHHHHHHHS---SS--TTHHHHHHHHHHTT-HHHHHHHHHHHH-HHHHHHHHHHHTT-HHHHHHHHHHTHHHHHHTT-HHHHHHHHHHHHHHHHHHHHHH-S---HHHHHHHHT-S-HHHHHHHHHHHHHHHHTS--GGGHHHHHHHHHHT--